Protein AF-A0A662E622-F1 (afdb_monomer)

Foldseek 3Di:
DVCVVVVHDDAAEDEPCVDLQNVLQVVLVVVLPDDYHYHYDPNDDPVNPCDLVNVDDPCVLVVVLVVQLVVALEDEDQQAALRQAVVNPSRHPVVQVVSQVVQCVPVVPSRYHYDHPHNVPALLRVLVVCVVVPNDLVSVLSHAQDSDSPDRQALQALRSLSNLLSQLSVVHDDDHPDNNCPHPSNVVVLVVLVVCVVVVPCRNPHPVSSVSSQSSCVSVVNPDSD

pLDDT: mean 91.04, std 8.26, range [53.69, 98.62]

Radius of gyration: 18.14 Å; Cα contacts (8 Å, |Δi|>4): 300; chains: 1; bounding box: 45×39×46 Å

Secondary structure (DSSP, 8-state):
-HHHHTT----EEEEE---TTHHHHHHHHHHTTS-EEEEE---S-GGG---SSS---TTHHHHHHHHHHTT-SEEE--PBTTT-STTSGGGSHHHHHHHHHHHHHHHTTS--EEE-TBTT--HHHHHHHHHHTT--HHHHTT------SS-S--SSSHHHHHHHHHHHHTT-----SS-GGGSHHHHHHHHHHHHHHHHT--SSS-HHHHHHHHHHHHHTT--S--

Solvent-accessible surface area (backbone atoms only — not comparable to full-atom values): 12873 Å² total; per-residue (Å²): 104,73,52,50,73,75,70,46,90,76,83,48,71,44,71,45,37,59,51,78,45,45,69,58,49,51,54,25,49,70,72,64,81,56,85,61,50,79,42,85,40,92,70,48,55,90,85,68,66,77,38,84,83,55,75,70,67,84,62,46,55,53,55,51,44,58,59,39,37,76,76,34,55,59,25,81,46,88,45,32,37,60,56,59,27,80,95,46,50,72,53,15,69,67,42,41,53,53,48,30,55,50,30,34,67,74,45,52,92,58,45,22,38,64,42,49,90,31,49,89,30,40,67,41,52,51,50,46,54,39,46,79,69,73,44,50,70,70,61,60,68,49,61,73,68,38,71,47,58,80,47,69,46,52,11,50,42,55,49,29,25,56,48,48,28,21,30,48,66,64,74,42,86,79,89,49,89,34,61,24,84,77,17,72,37,32,50,55,50,48,52,52,48,46,49,27,62,77,70,71,46,47,76,71,60,30,67,70,61,53,50,46,45,44,50,26,37,46,76,77,69,53,71,85,81,110

Structure (mmCIF, N/CA/C/O backbone):
data_AF-A0A662E622-F1
#
_entry.id   AF-A0A662E622-F1
#
loop_
_atom_site.group_PDB
_atom_site.id
_atom_site.type_symbol
_atom_site.label_atom_id
_atom_site.label_alt_id
_atom_site.label_comp_id
_atom_site.label_asym_id
_atom_site.label_entity_id
_atom_site.label_seq_id
_atom_site.pdbx_PDB_ins_code
_atom_site.Cartn_x
_atom_site.Cartn_y
_atom_site.Cartn_z
_atom_site.occupancy
_atom_site.B_iso_or_equiv
_atom_site.auth_seq_id
_atom_site.auth_comp_id
_atom_site.auth_asym_id
_atom_site.auth_atom_id
_atom_site.pdbx_PDB_model_num
ATOM 1 N N . HIS A 1 1 ? -2.025 -8.081 -11.494 1.00 91.94 1 HIS A N 1
ATOM 2 C CA . HIS A 1 1 ? -3.497 -7.988 -11.388 1.00 91.94 1 HIS A CA 1
ATOM 3 C C . HIS A 1 1 ? -4.022 -6.640 -11.853 1.00 91.94 1 HIS A C 1
ATOM 5 O O . HIS A 1 1 ? -4.463 -6.605 -12.985 1.00 91.94 1 HIS A O 1
ATOM 11 N N . TYR A 1 2 ? -3.916 -5.542 -11.089 1.00 95.00 2 TYR A N 1
ATOM 12 C CA . TYR A 1 2 ? -4.450 -4.228 -11.520 1.00 95.00 2 TYR A CA 1
ATOM 13 C C . TYR A 1 2 ? -3.901 -3.742 -12.868 1.00 95.00 2 TYR A C 1
ATOM 15 O O . TYR A 1 2 ? -4.673 -3.467 -13.774 1.00 95.00 2 TYR A O 1
ATOM 23 N N . ALA A 1 3 ? -2.577 -3.750 -13.043 1.00 93.94 3 ALA A N 1
ATOM 24 C CA . ALA A 1 3 ? -1.947 -3.418 -14.324 1.00 93.94 3 ALA A CA 1
ATOM 25 C C . ALA A 1 3 ? -2.446 -4.308 -15.483 1.00 93.94 3 ALA A C 1
ATOM 27 O O . ALA A 1 3 ? -2.901 -3.800 -16.498 1.00 93.94 3 ALA A O 1
ATOM 28 N N . VAL A 1 4 ? -2.475 -5.632 -15.286 1.00 95.00 4 VAL A N 1
ATOM 29 C CA . VAL A 1 4 ? -2.993 -6.590 -16.286 1.00 95.00 4 VAL A CA 1
ATOM 30 C C . VAL A 1 4 ? -4.459 -6.314 -16.643 1.00 95.00 4 VAL A C 1
ATOM 32 O O . VAL A 1 4 ? -4.834 -6.403 -17.806 1.00 95.00 4 VAL A O 1
ATOM 35 N N . HIS A 1 5 ? -5.295 -5.953 -15.663 1.00 95.31 5 HIS A N 1
ATOM 36 C CA . HIS A 1 5 ? -6.693 -5.581 -15.900 1.00 95.31 5 HIS A CA 1
ATOM 37 C C . HIS A 1 5 ? -6.820 -4.324 -16.772 1.00 95.31 5 HIS A C 1
ATOM 39 O O . HIS A 1 5 ? -7.736 -4.234 -17.583 1.00 95.31 5 HIS A O 1
ATOM 45 N N . LEU A 1 6 ? -5.887 -3.379 -16.639 1.00 95.38 6 LEU A N 1
ATOM 46 C CA . LEU A 1 6 ? -5.811 -2.185 -17.483 1.00 95.38 6 LEU A CA 1
ATOM 47 C C . LEU A 1 6 ? -5.226 -2.463 -18.881 1.00 95.38 6 LEU A C 1
ATOM 49 O O . LEU A 1 6 ? -5.177 -1.555 -19.702 1.00 95.38 6 LEU A O 1
ATOM 53 N N . GLY A 1 7 ? -4.838 -3.708 -19.177 1.00 95.56 7 GLY A N 1
ATOM 54 C CA . GLY A 1 7 ? -4.239 -4.097 -20.455 1.00 95.56 7 GLY A CA 1
ATOM 55 C C . GLY A 1 7 ? -2.725 -3.887 -20.528 1.00 95.56 7 GLY A C 1
ATOM 56 O O . GLY A 1 7 ? -2.156 -4.012 -21.609 1.00 95.56 7 GLY A O 1
ATOM 57 N N . GLU A 1 8 ? -2.078 -3.595 -19.399 1.00 93.50 8 GLU A N 1
ATOM 58 C CA . GLU A 1 8 ? -0.624 -3.450 -19.311 1.00 93.50 8 GLU A CA 1
ATOM 59 C C . GLU A 1 8 ? 0.082 -4.814 -19.229 1.00 93.50 8 GLU A C 1
ATOM 61 O O . GLU A 1 8 ? -0.493 -5.804 -18.763 1.00 93.50 8 GLU A O 1
ATOM 66 N N . ASP A 1 9 ? 1.369 -4.840 -19.589 1.00 92.50 9 ASP A N 1
ATOM 67 C CA . ASP A 1 9 ? 2.274 -5.987 -19.416 1.00 92.50 9 ASP A CA 1
ATOM 68 C C . ASP A 1 9 ? 3.303 -5.703 -18.298 1.00 92.50 9 ASP A C 1
ATOM 70 O O . ASP A 1 9 ? 4.429 -5.266 -18.559 1.00 92.50 9 ASP A O 1
ATOM 74 N N . PRO A 1 10 ? 2.912 -5.833 -17.014 1.00 93.31 10 PRO A N 1
ATOM 75 C CA . PRO A 1 10 ? 3.740 -5.388 -15.903 1.00 93.31 10 PRO A CA 1
ATOM 76 C C . PRO A 1 10 ? 4.875 -6.365 -15.592 1.00 93.31 10 PRO A C 1
ATOM 78 O O . PRO A 1 10 ? 4.663 -7.564 -15.413 1.00 93.31 10 PRO A O 1
ATOM 81 N N . THR A 1 11 ? 6.064 -5.822 -15.330 1.00 92.81 11 THR A N 1
ATOM 82 C CA . THR A 1 11 ? 7.130 -6.558 -14.638 1.00 92.81 11 THR A CA 1
ATOM 83 C C . THR A 1 11 ? 7.081 -6.252 -13.143 1.00 92.81 11 THR A C 1
ATOM 85 O O . THR A 1 11 ? 7.338 -5.126 -12.722 1.00 92.81 11 THR A O 1
ATOM 88 N N . ALA A 1 12 ? 6.768 -7.253 -12.316 1.00 94.44 12 ALA A N 1
ATOM 89 C CA . ALA A 1 12 ? 6.837 -7.111 -10.864 1.00 94.44 12 ALA A CA 1
ATOM 90 C C . ALA A 1 12 ? 8.277 -7.330 -10.376 1.00 94.44 12 ALA A C 1
ATOM 92 O O . ALA A 1 12 ? 8.885 -8.367 -10.652 1.00 94.44 12 ALA A O 1
ATOM 93 N N . ILE A 1 13 ? 8.816 -6.364 -9.630 1.00 94.44 13 ILE A N 1
ATOM 94 C CA . ILE A 1 13 ? 10.179 -6.411 -9.091 1.00 94.44 13 ILE A CA 1
ATOM 95 C C . ILE A 1 13 ? 10.126 -6.180 -7.584 1.00 94.44 13 ILE A C 1
ATOM 97 O O . ILE A 1 13 ? 9.527 -5.212 -7.118 1.00 94.44 13 ILE A O 1
ATOM 101 N N . TYR A 1 14 ? 10.780 -7.057 -6.829 1.00 95.19 14 TYR A N 1
ATOM 102 C CA . TYR A 1 14 ? 11.066 -6.856 -5.416 1.00 95.19 14 TYR A CA 1
ATOM 103 C C . TYR A 1 14 ? 12.542 -6.501 -5.256 1.00 95.19 14 TYR A C 1
ATOM 105 O O . TYR A 1 14 ? 13.422 -7.303 -5.579 1.00 95.19 14 TYR A O 1
ATOM 113 N N . PHE A 1 15 ? 12.811 -5.292 -4.772 1.00 94.81 15 PHE A N 1
ATOM 114 C CA . PHE A 1 15 ? 14.156 -4.872 -4.402 1.00 94.81 15 PHE A CA 1
ATOM 115 C C . PHE A 1 15 ? 14.411 -5.263 -2.944 1.00 94.81 15 PHE A C 1
ATOM 117 O O . PHE A 1 15 ? 13.891 -4.627 -2.028 1.00 94.81 15 PHE A O 1
ATOM 124 N N . ASP A 1 16 ? 15.207 -6.310 -2.738 1.00 93.94 16 ASP A N 1
ATOM 125 C CA . ASP A 1 16 ? 15.699 -6.701 -1.420 1.00 93.94 16 ASP A CA 1
ATOM 126 C C . ASP A 1 16 ? 16.732 -5.669 -0.969 1.00 93.94 16 ASP A C 1
ATOM 128 O O . ASP A 1 16 ? 17.900 -5.733 -1.353 1.00 93.94 16 ASP A O 1
ATOM 132 N N . ILE A 1 17 ? 16.256 -4.688 -0.200 1.00 91.69 17 ILE A N 1
ATOM 133 C CA . ILE A 1 17 ? 17.059 -3.582 0.330 1.00 91.69 17 ILE A CA 1
ATOM 134 C C . ILE A 1 17 ? 17.777 -3.922 1.642 1.00 91.69 17 ILE A C 1
ATOM 136 O O . ILE A 1 17 ? 18.216 -3.013 2.345 1.00 91.69 17 ILE A O 1
ATOM 140 N N . ASN A 1 18 ? 17.831 -5.207 2.010 1.00 89.69 18 ASN A N 1
ATOM 141 C CA . ASN A 1 18 ? 18.276 -5.692 3.314 1.00 89.69 18 ASN A CA 1
ATOM 142 C C . ASN A 1 18 ? 17.423 -5.159 4.489 1.00 89.69 18 ASN A C 1
ATOM 144 O O . ASN A 1 18 ? 17.922 -4.857 5.574 1.00 89.69 18 ASN A O 1
ATOM 148 N N . SER A 1 19 ? 16.107 -5.034 4.278 1.00 87.19 19 SER A N 1
ATOM 149 C CA . SER A 1 19 ? 15.182 -4.593 5.329 1.00 87.19 19 SER A CA 1
ATOM 150 C C . SER A 1 19 ? 15.052 -5.647 6.445 1.00 87.19 19 SER A C 1
ATOM 152 O O . SER A 1 19 ? 15.196 -6.845 6.177 1.00 87.19 19 SER A O 1
ATOM 154 N N . PRO A 1 20 ? 14.684 -5.255 7.682 1.00 86.12 20 PRO A N 1
ATOM 155 C CA . PRO A 1 20 ? 14.388 -6.210 8.757 1.00 86.12 20 PRO A CA 1
ATOM 156 C C . PRO A 1 20 ? 13.233 -7.175 8.443 1.00 86.12 20 PRO A C 1
ATOM 158 O O . PRO A 1 20 ? 13.054 -8.167 9.140 1.00 86.12 20 PRO A O 1
ATOM 161 N N . TYR A 1 21 ? 12.434 -6.876 7.416 1.00 86.56 21 TYR A N 1
ATOM 162 C CA . TYR A 1 21 ? 11.228 -7.616 7.043 1.00 86.56 21 TYR A CA 1
ATOM 163 C C . TYR A 1 21 ? 11.444 -8.518 5.817 1.00 86.56 21 TYR A C 1
ATOM 165 O O . TYR A 1 21 ? 10.522 -9.233 5.423 1.00 86.56 21 TYR A O 1
ATOM 173 N N . ARG A 1 22 ? 12.642 -8.500 5.212 1.00 90.12 22 ARG A N 1
ATOM 174 C CA . ARG A 1 22 ? 12.911 -9.105 3.896 1.00 90.12 22 ARG A CA 1
ATOM 175 C C . ARG A 1 22 ? 12.541 -10.586 3.813 1.00 90.12 22 ARG A C 1
ATOM 177 O O . ARG A 1 22 ? 11.960 -11.020 2.829 1.00 90.12 22 ARG A O 1
ATOM 184 N N . GLU A 1 23 ? 12.838 -11.364 4.854 1.00 91.44 23 GLU A N 1
ATOM 185 C CA . GLU A 1 23 ? 12.698 -12.826 4.813 1.00 91.44 23 GLU A CA 1
ATOM 186 C C . GLU A 1 23 ? 11.230 -13.235 4.692 1.00 91.44 23 GLU A C 1
ATOM 188 O O . GLU A 1 23 ? 10.865 -14.035 3.832 1.00 91.44 23 GLU A O 1
ATOM 193 N N . LYS A 1 24 ? 10.358 -12.614 5.492 1.00 91.69 24 LYS A N 1
ATOM 194 C CA . LYS A 1 24 ? 8.917 -12.862 5.417 1.00 91.69 24 LYS A CA 1
ATOM 195 C C . LYS A 1 24 ? 8.262 -12.234 4.185 1.00 91.69 24 LYS A C 1
ATOM 197 O O . LYS A 1 24 ? 7.268 -12.768 3.704 1.00 91.69 24 LYS A O 1
ATOM 202 N N . GLU A 1 25 ? 8.789 -11.120 3.673 1.00 92.56 25 GLU A N 1
ATOM 203 C CA . GLU A 1 25 ? 8.309 -10.514 2.425 1.00 92.56 25 GLU A CA 1
ATOM 204 C C . GLU A 1 25 ? 8.608 -11.422 1.226 1.00 92.56 25 GLU A C 1
ATOM 206 O O . GLU A 1 25 ? 7.711 -11.673 0.422 1.00 92.56 25 GLU A O 1
ATOM 211 N N . ILE A 1 26 ? 9.819 -11.984 1.151 1.00 93.44 26 ILE A N 1
ATOM 212 C CA . ILE A 1 26 ? 10.209 -12.967 0.130 1.00 93.44 26 ILE A CA 1
ATOM 213 C C . ILE A 1 26 ? 9.340 -14.224 0.241 1.00 93.44 26 ILE A C 1
ATOM 215 O O . ILE A 1 26 ? 8.759 -14.643 -0.758 1.00 93.44 26 ILE A O 1
ATOM 219 N N . ALA A 1 27 ? 9.154 -14.768 1.448 1.00 92.62 27 ALA A N 1
ATOM 220 C CA . ALA A 1 27 ? 8.279 -15.925 1.653 1.00 92.62 27 ALA A CA 1
ATOM 221 C C . ALA A 1 27 ? 6.825 -15.647 1.217 1.00 92.62 27 ALA A C 1
ATOM 223 O O . ALA A 1 27 ? 6.173 -16.494 0.604 1.00 92.62 27 ALA A O 1
ATOM 224 N N . ALA A 1 28 ? 6.309 -14.441 1.488 1.00 92.69 28 ALA A N 1
ATOM 225 C CA . ALA A 1 28 ? 4.989 -14.035 1.015 1.00 92.69 28 ALA A CA 1
ATOM 226 C C . ALA A 1 28 ? 4.942 -13.971 -0.519 1.00 92.69 28 ALA A C 1
ATOM 228 O O . ALA A 1 28 ? 4.006 -14.502 -1.113 1.00 92.69 28 ALA A O 1
ATOM 229 N N . ILE A 1 29 ? 5.954 -13.387 -1.169 1.00 93.81 29 ILE A N 1
ATOM 230 C CA . ILE A 1 29 ? 6.067 -13.322 -2.635 1.00 93.81 29 ILE A CA 1
ATOM 231 C C . ILE A 1 29 ? 6.036 -14.720 -3.260 1.00 93.81 29 ILE A C 1
ATOM 233 O O . ILE A 1 29 ? 5.251 -14.953 -4.179 1.00 93.81 29 ILE A O 1
ATOM 237 N N . GLU A 1 30 ? 6.825 -15.655 -2.733 1.00 92.31 30 GLU A N 1
ATOM 238 C CA . GLU A 1 30 ? 6.877 -17.042 -3.212 1.00 92.31 30 GLU A CA 1
ATOM 239 C C . GLU A 1 30 ? 5.505 -17.735 -3.121 1.00 92.31 30 GLU A C 1
ATOM 241 O O . GLU A 1 30 ? 5.145 -18.523 -3.994 1.00 92.31 30 GLU A O 1
ATOM 246 N N . SER A 1 31 ? 4.690 -17.382 -2.12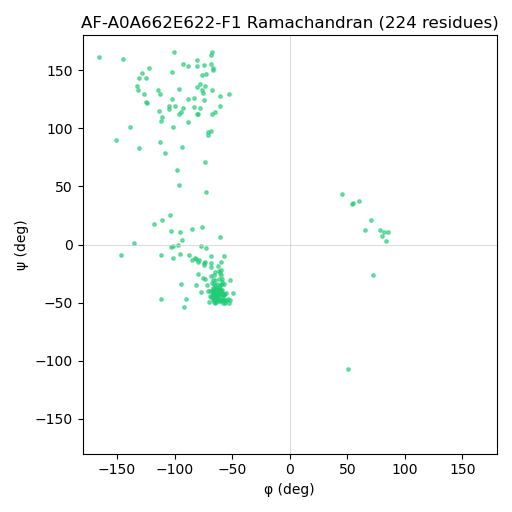1 1.00 91.38 31 SER A N 1
ATOM 247 C CA . SER A 1 31 ? 3.347 -17.949 -1.919 1.00 91.38 31 SER A CA 1
ATOM 248 C C . SER A 1 31 ? 2.238 -17.357 -2.809 1.00 91.38 31 SER A C 1
ATOM 250 O O . SER A 1 31 ? 1.137 -17.919 -2.886 1.00 91.38 31 SER A O 1
ATOM 252 N N . LEU A 1 32 ? 2.481 -16.206 -3.454 1.00 88.38 32 LEU A N 1
ATOM 253 C CA . LEU A 1 32 ? 1.460 -15.472 -4.218 1.00 88.38 32 LEU A CA 1
ATOM 254 C C . LEU A 1 32 ? 1.229 -16.026 -5.629 1.00 88.38 32 LEU A C 1
ATOM 256 O O . LEU A 1 32 ? 0.231 -15.654 -6.263 1.00 88.38 32 LEU A O 1
ATOM 260 N N . GLU A 1 33 ? 2.118 -16.909 -6.097 1.00 85.75 33 GLU A N 1
ATOM 261 C CA . GLU A 1 33 ? 2.074 -17.518 -7.435 1.00 85.75 33 GLU A CA 1
ATOM 262 C C . GLU A 1 33 ? 2.025 -16.443 -8.541 1.00 85.75 33 GLU A C 1
ATOM 264 O O . GLU A 1 33 ? 1.334 -16.571 -9.550 1.00 85.75 33 GLU A O 1
ATOM 269 N N . ILE A 1 34 ? 2.729 -15.328 -8.313 1.00 88.94 34 ILE A N 1
ATOM 270 C CA . ILE A 1 34 ? 2.919 -14.228 -9.264 1.00 88.94 34 ILE A CA 1
ATOM 271 C C . ILE A 1 34 ? 4.411 -14.195 -9.609 1.00 88.94 34 ILE A C 1
ATOM 273 O O . ILE A 1 34 ? 5.230 -14.245 -8.690 1.00 88.94 34 ILE A O 1
ATOM 277 N N . PRO A 1 35 ? 4.797 -14.096 -10.894 1.00 91.81 35 PRO A N 1
ATOM 278 C CA . PRO A 1 35 ? 6.198 -13.934 -11.253 1.00 91.81 35 PRO A CA 1
ATOM 279 C C . PRO A 1 35 ? 6.708 -12.589 -10.723 1.00 91.81 35 PRO A C 1
ATOM 281 O O . PRO A 1 35 ? 6.263 -11.531 -11.166 1.00 91.81 35 PRO A O 1
ATOM 284 N N . VAL A 1 36 ? 7.635 -12.634 -9.766 1.00 95.31 36 VAL A N 1
ATOM 285 C CA . VAL A 1 36 ? 8.295 -11.453 -9.197 1.00 95.31 36 VAL A CA 1
ATOM 286 C C . VAL A 1 36 ? 9.801 -11.628 -9.327 1.00 95.31 36 VAL A C 1
ATOM 288 O O . VAL A 1 36 ? 10.374 -12.598 -8.832 1.00 95.31 36 VAL A O 1
ATOM 291 N N . ALA A 1 37 ? 10.462 -10.682 -9.988 1.00 94.50 37 ALA A N 1
ATOM 292 C CA . ALA A 1 37 ? 11.913 -10.656 -10.058 1.00 94.50 37 ALA A CA 1
ATOM 293 C C . ALA A 1 37 ? 12.484 -10.106 -8.745 1.00 94.50 37 ALA A C 1
ATOM 295 O O . ALA A 1 37 ? 12.256 -8.947 -8.403 1.00 94.50 37 ALA A O 1
ATOM 296 N N . ILE A 1 38 ? 13.261 -10.914 -8.027 1.00 94.94 38 ILE A N 1
ATOM 297 C CA . ILE A 1 38 ? 13.966 -10.472 -6.818 1.00 94.94 38 ILE A CA 1
ATOM 298 C C . ILE A 1 38 ? 15.328 -9.894 -7.220 1.00 94.94 38 ILE A C 1
ATOM 300 O O . ILE A 1 38 ? 16.120 -10.548 -7.905 1.00 94.94 38 ILE A O 1
ATOM 304 N N . LYS A 1 39 ? 15.607 -8.655 -6.809 1.00 94.69 39 LYS A N 1
ATOM 305 C CA . LYS A 1 39 ? 16.866 -7.942 -7.060 1.00 94.69 39 LYS A CA 1
ATOM 306 C C . LYS A 1 39 ? 17.468 -7.497 -5.735 1.00 94.69 39 LYS A C 1
ATOM 308 O O . LYS A 1 39 ? 16.833 -6.753 -4.999 1.00 94.69 39 LYS A O 1
ATOM 313 N N . LYS A 1 40 ? 18.693 -7.933 -5.445 1.00 93.44 40 LYS A N 1
ATOM 314 C CA . LYS A 1 40 ? 19.421 -7.493 -4.250 1.00 93.44 40 LYS A CA 1
ATOM 315 C C . LYS A 1 40 ? 19.972 -6.087 -4.444 1.00 93.44 40 LYS A C 1
ATOM 317 O O . LYS A 1 40 ? 20.565 -5.799 -5.483 1.00 93.44 40 LYS A O 1
ATOM 322 N N . VAL A 1 41 ? 19.770 -5.243 -3.443 1.00 90.38 41 VAL A N 1
ATOM 323 C CA . VAL A 1 41 ? 20.276 -3.876 -3.361 1.00 90.38 41 VAL A CA 1
ATOM 324 C C . VAL A 1 41 ? 20.744 -3.683 -1.925 1.00 90.38 41 VAL A C 1
ATOM 326 O O . VAL A 1 41 ? 19.924 -3.466 -1.047 1.00 90.38 41 VAL A O 1
ATOM 329 N N . ASP A 1 42 ? 22.043 -3.764 -1.653 1.00 82.56 42 ASP A N 1
ATOM 330 C CA . ASP A 1 42 ? 22.570 -3.630 -0.285 1.00 82.56 42 ASP A CA 1
ATOM 331 C C . ASP A 1 42 ? 22.505 -2.160 0.182 1.00 82.56 42 ASP A C 1
ATOM 333 O O . ASP A 1 42 ? 23.509 -1.453 0.225 1.00 82.56 42 ASP A O 1
ATOM 337 N N . LEU A 1 43 ? 21.289 -1.668 0.440 1.00 85.31 43 LEU A N 1
ATOM 338 C CA . LEU A 1 43 ? 21.002 -0.282 0.805 1.00 85.31 43 LEU A CA 1
ATOM 339 C C . LEU A 1 43 ? 21.042 -0.079 2.317 1.00 85.31 43 LEU A C 1
ATOM 341 O O . LEU A 1 43 ? 21.611 0.905 2.772 1.00 85.31 43 LEU A O 1
ATOM 345 N N . ILE A 1 44 ? 20.396 -0.971 3.072 1.00 84.88 44 ILE A N 1
ATOM 346 C CA . ILE A 1 44 ? 20.369 -0.918 4.533 1.00 84.88 44 ILE A CA 1
ATOM 347 C C . ILE A 1 44 ? 21.518 -1.773 5.045 1.00 84.88 44 ILE A C 1
ATOM 349 O O . ILE A 1 44 ? 21.540 -2.988 4.845 1.00 84.88 44 ILE A O 1
ATOM 353 N N . MET A 1 45 ? 22.460 -1.153 5.731 1.00 81.38 45 MET A N 1
ATOM 354 C CA . MET A 1 45 ? 23.564 -1.841 6.377 1.00 81.38 45 MET A CA 1
ATOM 355 C C . MET A 1 45 ? 23.217 -2.168 7.838 1.00 81.38 45 MET A C 1
ATOM 357 O O . MET A 1 45 ? 22.377 -1.494 8.445 1.00 81.38 45 MET A O 1
ATOM 361 N N . PRO A 1 46 ? 23.841 -3.195 8.447 1.00 74.62 46 PRO A N 1
ATOM 362 C CA . PRO A 1 46 ? 23.614 -3.535 9.856 1.00 74.62 46 PRO A CA 1
ATOM 363 C C . PRO A 1 46 ? 23.786 -2.350 10.825 1.00 74.62 46 PRO A C 1
ATOM 365 O O . PRO A 1 46 ? 23.116 -2.279 11.857 1.00 74.62 46 PRO A O 1
ATOM 368 N N . GLU A 1 47 ? 24.665 -1.405 10.496 1.00 78.62 47 GLU A N 1
ATOM 369 C CA . GLU A 1 47 ? 24.944 -0.191 11.261 1.00 78.62 47 GLU A CA 1
ATOM 370 C C . GLU A 1 47 ? 23.868 0.901 11.167 1.00 78.62 47 GLU A C 1
ATOM 372 O O . GLU A 1 47 ? 23.843 1.773 12.037 1.00 78.62 47 GLU A O 1
ATOM 377 N N . ASP A 1 48 ? 22.948 0.846 10.196 1.00 73.50 48 ASP A N 1
ATOM 378 C CA . ASP A 1 48 ? 21.933 1.891 9.970 1.00 73.50 48 ASP A CA 1
ATOM 379 C C . ASP A 1 48 ? 20.822 1.915 11.037 1.00 73.50 48 ASP A C 1
ATOM 381 O O . ASP A 1 48 ? 19.957 2.790 11.015 1.00 73.50 48 ASP A O 1
ATOM 385 N N . ARG A 1 49 ? 20.849 0.973 11.996 1.00 64.44 49 ARG A N 1
ATOM 386 C CA . ARG A 1 49 ? 19.961 0.892 13.175 1.00 64.44 49 ARG A CA 1
ATOM 387 C C . ARG A 1 49 ? 18.482 1.131 12.856 1.00 64.44 49 ARG A C 1
ATOM 389 O O . ARG A 1 49 ? 17.783 1.801 13.608 1.00 64.44 49 ARG A O 1
ATOM 396 N N . ILE A 1 50 ? 17.978 0.544 11.775 1.00 67.00 50 ILE A N 1
ATOM 397 C CA . ILE A 1 50 ? 16.556 0.649 11.441 1.00 67.00 50 ILE A CA 1
ATOM 398 C C . ILE A 1 50 ? 15.760 -0.184 12.438 1.00 67.00 50 ILE A C 1
ATOM 400 O O . ILE A 1 50 ? 15.653 -1.406 12.328 1.00 67.00 50 ILE A O 1
ATOM 404 N N . THR A 1 51 ? 15.236 0.488 13.456 1.00 60.41 51 THR A N 1
ATOM 405 C CA . THR A 1 51 ? 14.398 -0.143 14.467 1.00 60.41 51 THR A CA 1
ATOM 406 C C . THR A 1 51 ? 12.967 -0.297 13.943 1.00 60.41 51 THR A C 1
ATOM 408 O O . THR A 1 51 ? 12.507 0.521 13.141 1.00 60.41 51 THR A O 1
ATOM 411 N N . PRO A 1 52 ? 12.195 -1.279 14.444 1.00 53.69 52 PRO A N 1
ATOM 412 C CA . PRO A 1 52 ? 10.755 -1.341 14.202 1.00 53.69 52 PRO A CA 1
ATOM 413 C C . PRO A 1 52 ? 10.003 -0.085 14.663 1.00 53.69 52 PRO A C 1
ATOM 415 O O . PRO A 1 52 ? 8.827 0.043 14.359 1.00 53.69 52 PRO A O 1
ATOM 418 N N . THR A 1 53 ? 10.635 0.831 15.401 1.00 56.00 53 THR A N 1
ATOM 419 C CA . THR A 1 53 ? 10.089 2.139 15.795 1.00 56.00 53 THR A CA 1
ATOM 420 C C . THR A 1 53 ? 10.497 3.271 14.845 1.00 56.00 53 THR A C 1
ATOM 422 O O . THR A 1 53 ? 9.686 4.148 14.562 1.00 56.00 53 THR A O 1
ATOM 425 N N . GLU A 1 54 ? 11.703 3.236 14.273 1.00 60.72 54 GLU A N 1
ATOM 426 C CA . GLU A 1 54 ? 12.224 4.215 13.302 1.00 60.72 54 GLU A CA 1
ATOM 427 C C . GLU A 1 54 ? 12.018 3.715 11.864 1.00 60.72 54 GLU A C 1
ATOM 429 O O . GLU A 1 54 ? 12.926 3.698 11.037 1.00 60.72 54 GLU A O 1
ATOM 434 N N . GLN A 1 55 ? 10.780 3.311 11.564 1.00 64.44 55 GLN A N 1
ATOM 435 C CA . GLN A 1 55 ? 10.324 2.634 10.335 1.00 64.44 55 GLN A CA 1
ATOM 436 C C . GLN A 1 55 ? 10.521 3.435 9.026 1.00 64.44 55 GLN A C 1
ATOM 438 O O . GLN A 1 55 ? 10.032 3.031 7.968 1.00 64.44 55 GLN A O 1
ATOM 443 N N . ILE A 1 56 ? 11.192 4.589 9.076 1.00 71.62 56 ILE A N 1
ATOM 444 C CA . ILE A 1 56 ? 11.400 5.500 7.952 1.00 71.62 56 ILE A CA 1
ATOM 445 C C . ILE A 1 56 ? 12.817 5.312 7.408 1.00 71.62 56 ILE A C 1
ATOM 447 O O . ILE A 1 56 ? 13.785 5.868 7.923 1.00 71.62 56 ILE A O 1
ATOM 451 N N . ILE A 1 57 ? 12.921 4.585 6.296 1.00 77.00 57 ILE A N 1
ATOM 452 C CA . ILE A 1 57 ? 14.140 4.538 5.483 1.00 77.00 57 ILE A CA 1
ATOM 453 C C . ILE A 1 57 ? 14.166 5.804 4.617 1.00 77.00 57 ILE A C 1
ATOM 455 O O . ILE A 1 57 ? 13.322 5.985 3.734 1.00 77.00 57 ILE A O 1
ATOM 459 N N . ARG A 1 58 ? 15.110 6.710 4.886 1.00 77.00 58 ARG A N 1
ATOM 460 C CA . ARG A 1 58 ? 15.179 8.026 4.229 1.00 77.00 58 ARG A CA 1
ATOM 461 C C . ARG A 1 58 ? 15.349 7.884 2.717 1.00 77.00 58 ARG A C 1
ATOM 463 O O . ARG A 1 58 ? 16.257 7.204 2.256 1.00 77.00 58 ARG A O 1
ATOM 470 N N . GLY A 1 59 ? 14.487 8.550 1.946 1.00 82.69 59 GLY A N 1
ATOM 471 C CA . GLY A 1 59 ? 14.579 8.576 0.482 1.00 82.69 59 GLY A CA 1
ATOM 472 C C . GLY A 1 59 ? 14.358 7.220 -0.196 1.00 82.69 59 GLY A C 1
ATOM 473 O O . GLY A 1 59 ? 14.627 7.094 -1.389 1.00 82.69 59 GLY A O 1
ATOM 474 N N . ARG A 1 60 ? 13.854 6.207 0.526 1.00 87.88 60 ARG A N 1
ATOM 475 C CA . ARG A 1 60 ? 13.682 4.851 -0.008 1.00 87.88 60 ARG A CA 1
ATOM 476 C C . ARG A 1 60 ? 12.850 4.845 -1.282 1.00 87.88 60 ARG A C 1
ATOM 478 O O . ARG A 1 60 ? 13.262 4.233 -2.258 1.00 87.88 60 ARG A O 1
ATOM 485 N N . ASN A 1 61 ? 11.707 5.531 -1.305 1.00 91.50 61 ASN A N 1
ATOM 486 C CA . ASN A 1 61 ? 10.854 5.523 -2.493 1.00 91.50 61 ASN A CA 1
ATOM 487 C C . ASN A 1 61 ? 11.515 6.212 -3.693 1.00 91.50 61 ASN A C 1
ATOM 489 O O . ASN A 1 61 ? 11.282 5.781 -4.814 1.00 91.50 61 ASN A O 1
ATOM 493 N N . PHE A 1 62 ? 12.371 7.219 -3.479 1.00 92.25 62 PHE A N 1
ATOM 494 C CA . PHE A 1 62 ? 13.164 7.821 -4.556 1.00 92.25 62 PHE A CA 1
ATOM 495 C C . PHE A 1 62 ? 14.147 6.809 -5.152 1.00 92.25 62 PHE A C 1
ATOM 497 O O . PHE A 1 62 ? 14.173 6.623 -6.365 1.00 92.25 62 PHE A O 1
ATOM 504 N N . ILE A 1 63 ? 14.908 6.116 -4.299 1.00 92.31 63 ILE A N 1
ATOM 505 C CA . ILE A 1 63 ? 15.884 5.103 -4.728 1.00 92.31 63 ILE A CA 1
ATOM 506 C C . ILE A 1 63 ? 15.177 3.966 -5.470 1.00 92.31 63 ILE A C 1
ATOM 508 O O . ILE A 1 63 ? 15.580 3.602 -6.571 1.00 92.31 63 ILE A O 1
ATOM 512 N N . LEU A 1 64 ? 14.091 3.437 -4.901 1.00 93.31 64 LEU A N 1
ATOM 513 C CA . LEU A 1 64 ? 13.309 2.367 -5.520 1.00 93.31 64 LEU A CA 1
ATOM 514 C C . LEU A 1 64 ? 12.668 2.811 -6.838 1.00 93.31 64 LEU A C 1
ATOM 516 O O . LEU A 1 64 ? 12.654 2.033 -7.788 1.00 93.31 64 LEU A O 1
ATOM 520 N N . ALA A 1 65 ? 12.175 4.051 -6.924 1.00 93.38 65 ALA A N 1
ATOM 521 C CA . ALA A 1 65 ? 11.612 4.578 -8.160 1.00 93.38 65 ALA A CA 1
ATOM 522 C C . ALA A 1 65 ? 12.684 4.738 -9.248 1.00 93.38 65 ALA A C 1
ATOM 524 O O . ALA A 1 65 ? 12.458 4.338 -10.386 1.00 93.38 65 ALA A O 1
ATOM 525 N N . ALA A 1 66 ? 13.869 5.245 -8.896 1.00 92.25 66 ALA A N 1
ATOM 526 C CA . ALA A 1 66 ? 14.999 5.369 -9.817 1.00 92.25 66 ALA A CA 1
ATOM 527 C C . ALA A 1 66 ? 15.503 3.999 -10.306 1.00 92.25 66 ALA A C 1
ATOM 529 O O . ALA A 1 66 ? 15.801 3.831 -11.486 1.00 92.25 66 ALA A O 1
ATOM 530 N N . LEU A 1 67 ? 15.551 2.996 -9.424 1.00 92.69 67 LEU A N 1
ATOM 531 C CA . LEU A 1 67 ? 15.862 1.620 -9.813 1.00 92.69 67 LEU A CA 1
ATOM 532 C C . LEU A 1 67 ? 14.778 1.033 -10.720 1.00 92.69 67 LEU A C 1
ATOM 534 O O . LEU A 1 67 ? 15.105 0.395 -11.713 1.00 92.69 67 LEU A O 1
ATOM 538 N N . GLY A 1 68 ? 13.499 1.259 -10.413 1.00 92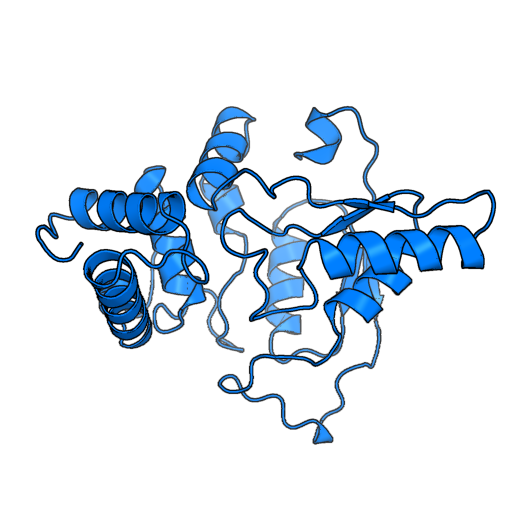.56 68 GLY A N 1
ATOM 539 C CA . GLY A 1 68 ? 12.378 0.827 -11.249 1.00 92.56 68 GLY A CA 1
ATOM 540 C C . GLY A 1 68 ? 12.416 1.443 -12.650 1.00 92.56 68 GLY A C 1
ATOM 541 O O . GLY A 1 68 ? 12.191 0.736 -13.628 1.00 92.56 68 GLY A O 1
ATOM 542 N N . ALA A 1 69 ? 12.786 2.722 -12.751 1.00 92.06 69 ALA A N 1
ATOM 543 C CA . ALA A 1 69 ? 12.898 3.464 -14.008 1.00 92.06 69 ALA A CA 1
ATOM 544 C C . ALA A 1 69 ? 13.934 2.868 -14.973 1.00 92.06 69 ALA A C 1
ATOM 546 O O . ALA A 1 69 ? 13.832 3.049 -16.181 1.00 92.06 69 ALA A O 1
ATOM 547 N N . TYR A 1 70 ? 14.911 2.113 -14.463 1.00 89.75 70 TYR A N 1
ATOM 548 C CA . TYR A 1 70 ? 15.843 1.360 -15.302 1.00 89.75 70 TYR A CA 1
ATOM 549 C C . TYR A 1 70 ? 15.169 0.198 -16.057 1.00 89.75 70 TYR A C 1
ATOM 551 O O . TYR A 1 70 ? 15.648 -0.203 -17.116 1.00 89.75 70 TYR A O 1
ATOM 559 N N . PHE A 1 71 ? 14.076 -0.360 -15.525 1.00 90.12 71 PHE A N 1
ATOM 560 C CA . PHE A 1 71 ? 13.426 -1.564 -16.055 1.00 90.12 71 PHE A CA 1
ATOM 561 C C . PHE A 1 71 ? 12.172 -1.291 -16.892 1.00 90.12 71 PHE A C 1
ATOM 563 O O . PHE A 1 71 ? 11.684 -2.213 -17.543 1.00 90.12 71 PHE A O 1
ATOM 570 N N . GLY A 1 72 ? 11.631 -0.072 -16.884 1.00 88.69 72 GLY A N 1
ATOM 571 C CA . GLY A 1 72 ? 10.391 0.224 -17.592 1.00 88.69 72 GLY A CA 1
ATOM 572 C C . GLY A 1 72 ? 10.108 1.712 -17.758 1.00 88.69 72 GLY A C 1
ATOM 573 O O . GLY A 1 72 ? 10.645 2.555 -17.044 1.00 88.69 72 GLY A O 1
ATOM 574 N N . ASN A 1 73 ? 9.216 2.012 -18.703 1.00 88.94 73 ASN A N 1
ATOM 575 C CA . ASN A 1 73 ? 8.782 3.377 -19.016 1.00 88.94 73 ASN A CA 1
ATOM 576 C C . ASN A 1 73 ? 7.749 3.915 -18.014 1.00 88.94 73 ASN A C 1
ATOM 578 O O . ASN A 1 73 ? 7.473 5.108 -17.982 1.00 88.94 73 ASN A O 1
ATOM 582 N N . GLU A 1 74 ? 7.179 3.054 -17.177 1.00 92.19 74 GLU A N 1
ATOM 583 C CA . GLU A 1 74 ? 6.352 3.473 -16.056 1.00 92.19 74 GLU A CA 1
ATOM 584 C C . GLU A 1 74 ? 6.768 2.738 -14.793 1.00 92.19 74 GLU A C 1
ATOM 586 O O . GLU A 1 74 ? 6.983 1.525 -14.785 1.00 92.19 74 GLU A O 1
ATOM 591 N N . VAL A 1 75 ? 6.854 3.490 -13.705 1.00 94.31 75 VAL A N 1
ATOM 592 C CA . VAL A 1 75 ? 7.157 2.981 -12.378 1.00 94.31 75 VAL A CA 1
ATOM 593 C C . VAL A 1 75 ? 5.927 3.170 -11.519 1.00 94.31 75 VAL A C 1
ATOM 595 O O . VAL A 1 75 ? 5.502 4.289 -11.241 1.00 94.31 75 VAL A O 1
ATOM 598 N N . TRP A 1 76 ? 5.342 2.058 -11.097 1.00 95.00 76 TRP A N 1
ATOM 599 C CA . TRP A 1 76 ? 4.113 2.066 -10.321 1.00 95.00 76 TRP A CA 1
ATOM 600 C C . TRP A 1 76 ? 4.437 1.978 -8.836 1.00 95.00 76 TRP A C 1
ATOM 602 O O . TRP A 1 76 ? 4.888 0.943 -8.344 1.00 95.00 76 TRP A O 1
ATOM 612 N N . LEU A 1 77 ? 4.171 3.056 -8.104 1.00 92.69 77 LEU A N 1
ATOM 613 C CA . LEU A 1 77 ? 4.272 3.075 -6.649 1.00 92.69 77 LEU A CA 1
ATOM 614 C C . LEU A 1 77 ? 2.862 3.037 -6.063 1.00 92.69 77 LEU A C 1
ATOM 616 O O . LEU A 1 77 ? 2.053 3.927 -6.304 1.00 92.69 77 LEU A O 1
ATOM 620 N N . GLY A 1 78 ? 2.559 1.998 -5.283 1.00 92.31 78 GLY A N 1
ATOM 621 C CA . GLY A 1 78 ? 1.222 1.730 -4.736 1.00 92.31 78 GLY A CA 1
ATOM 622 C C . GLY A 1 78 ? 0.774 2.665 -3.605 1.00 92.31 78 GLY A C 1
ATOM 623 O O . GLY A 1 78 ? 0.277 2.179 -2.593 1.00 92.31 78 GLY A O 1
ATOM 624 N N . ALA A 1 79 ? 0.976 3.978 -3.738 1.00 91.81 79 ALA A N 1
ATOM 625 C CA . ALA A 1 79 ? 0.477 4.970 -2.794 1.00 91.81 79 ALA A CA 1
ATOM 626 C C . ALA A 1 79 ? -1.055 5.027 -2.852 1.00 91.81 79 ALA A C 1
ATOM 628 O O . ALA A 1 79 ? -1.644 5.073 -3.933 1.00 91.81 79 ALA A O 1
ATOM 629 N N . LEU A 1 80 ? -1.681 5.018 -1.676 1.00 93.38 80 LEU A N 1
ATOM 630 C CA . LEU A 1 80 ? -3.134 5.011 -1.521 1.00 93.38 80 LEU A CA 1
ATOM 631 C C . LEU A 1 80 ? -3.679 6.406 -1.197 1.00 93.38 80 LEU A C 1
ATOM 633 O O . LEU A 1 80 ? -2.952 7.300 -0.742 1.00 93.38 80 LEU A O 1
ATOM 637 N N . TYR A 1 81 ? -4.996 6.567 -1.334 1.00 90.19 81 TYR A N 1
ATOM 638 C CA . TYR A 1 81 ? -5.704 7.730 -0.810 1.00 90.19 81 TYR A CA 1
ATOM 639 C C . TYR A 1 81 ? -5.386 7.935 0.680 1.00 90.19 81 TYR A C 1
ATOM 641 O O . TYR A 1 81 ? -5.511 7.026 1.503 1.00 90.19 81 TYR A O 1
ATOM 649 N N . GLY A 1 82 ? -5.000 9.159 1.045 1.00 84.06 82 GLY A N 1
ATOM 650 C CA . GLY A 1 82 ? -4.634 9.503 2.422 1.00 84.06 82 GLY A CA 1
ATOM 651 C C . GLY A 1 82 ? -3.231 9.052 2.846 1.00 84.06 82 GLY A C 1
ATOM 652 O O . GLY A 1 82 ? -2.932 9.083 4.040 1.00 84.06 82 GLY A O 1
ATOM 653 N N . GLU A 1 83 ? -2.378 8.629 1.906 1.00 86.50 83 GLU A N 1
ATOM 654 C CA . GLU A 1 83 ? -0.929 8.448 2.110 1.00 86.50 83 GLU A CA 1
ATOM 655 C C . GLU A 1 83 ? -0.074 9.460 1.327 1.00 86.50 83 GLU A C 1
ATOM 657 O O . GLU A 1 83 ? 1.137 9.541 1.534 1.00 86.50 83 GLU A O 1
ATOM 662 N N . ILE A 1 84 ? -0.704 10.237 0.441 1.00 85.12 84 ILE A N 1
ATOM 663 C CA . ILE A 1 84 ? -0.084 11.285 -0.377 1.00 85.12 84 ILE A CA 1
ATOM 664 C C . ILE A 1 84 ? -0.248 12.612 0.369 1.00 85.12 84 ILE A C 1
ATOM 666 O O . ILE A 1 84 ? -1.204 13.356 0.157 1.00 85.12 84 ILE A O 1
ATOM 670 N N . HIS A 1 85 ? 0.661 12.882 1.304 1.00 82.69 85 HIS A N 1
ATOM 671 C CA . HIS A 1 85 ? 0.638 14.084 2.141 1.00 82.69 85 HIS A CA 1
ATOM 672 C C . HIS A 1 85 ? 2.056 14.585 2.443 1.00 82.69 85 HIS A C 1
ATOM 674 O O . HIS A 1 85 ? 3.025 13.826 2.410 1.00 82.69 85 HIS A O 1
ATOM 680 N N . ASN A 1 86 ? 2.189 15.855 2.825 1.00 77.12 86 ASN A N 1
ATOM 681 C CA . ASN A 1 86 ? 3.501 16.491 3.008 1.00 77.12 86 ASN A CA 1
ATOM 682 C C . ASN A 1 86 ? 4.306 15.957 4.207 1.00 77.12 86 ASN A C 1
ATOM 684 O O . ASN A 1 86 ? 5.518 16.142 4.245 1.00 77.12 86 ASN A O 1
ATOM 688 N N . HIS A 1 87 ? 3.676 15.247 5.152 1.00 77.56 87 HIS A N 1
ATOM 689 C CA . HIS A 1 87 ? 4.393 14.612 6.269 1.00 77.56 87 HIS A CA 1
ATOM 690 C C . HIS A 1 87 ? 5.296 13.442 5.837 1.00 77.56 87 HIS A C 1
ATOM 692 O O . HIS A 1 87 ? 6.193 13.062 6.581 1.00 77.56 87 HIS A O 1
ATOM 698 N N . MET A 1 88 ? 5.067 12.872 4.647 1.00 79.25 88 MET A N 1
ATOM 699 C CA . MET A 1 88 ? 5.876 11.804 4.049 1.00 79.25 88 MET A CA 1
ATOM 700 C C . MET A 1 88 ? 6.188 12.223 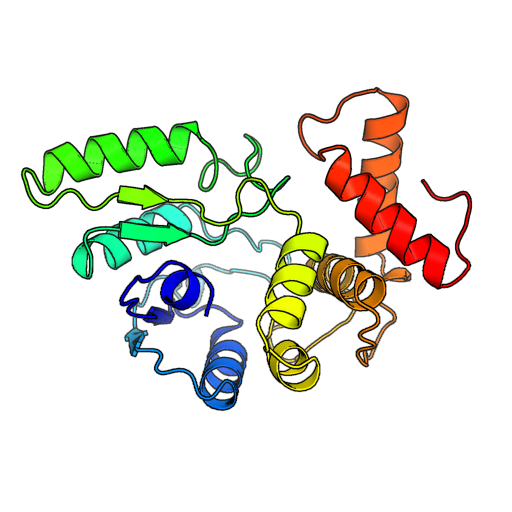2.608 1.00 79.25 88 MET A C 1
ATOM 702 O O . MET A 1 88 ? 5.448 11.882 1.681 1.00 79.25 88 MET A O 1
ATOM 706 N N . PRO A 1 89 ? 7.228 13.052 2.414 1.00 84.38 89 PRO A N 1
ATOM 707 C CA . PRO A 1 89 ? 7.408 13.793 1.171 1.00 84.38 89 PRO A CA 1
ATOM 708 C C . PRO A 1 89 ? 7.686 12.885 -0.029 1.00 84.38 89 PRO A C 1
ATOM 710 O O . PRO A 1 89 ? 7.299 13.238 -1.139 1.00 84.38 89 PRO A O 1
ATOM 713 N N . ASP A 1 90 ? 8.258 11.697 0.191 1.00 86.12 90 ASP A N 1
ATOM 714 C CA . ASP A 1 90 ? 8.639 10.707 -0.829 1.00 86.12 90 ASP A CA 1
ATOM 715 C C . ASP A 1 90 ? 7.457 9.907 -1.421 1.00 86.12 90 ASP A C 1
ATOM 717 O O . ASP A 1 90 ? 7.647 8.864 -2.049 1.00 86.12 90 ASP A O 1
ATOM 721 N N . LYS A 1 91 ? 6.229 10.386 -1.191 1.00 89.06 91 LYS A N 1
ATOM 722 C CA . LYS A 1 91 ? 4.987 9.956 -1.854 1.00 89.06 91 LYS A CA 1
ATOM 723 C C . LYS A 1 91 ? 4.102 11.128 -2.278 1.00 89.06 91 LYS A C 1
ATOM 725 O O . LYS A 1 91 ? 3.012 10.913 -2.790 1.00 89.06 91 LYS A O 1
ATOM 730 N N . SER A 1 92 ? 4.530 12.368 -2.040 1.00 91.06 92 SER A N 1
ATOM 731 C CA . SER A 1 92 ? 3.733 13.560 -2.345 1.00 91.06 92 SER A CA 1
ATOM 732 C C . SER A 1 92 ? 3.569 13.778 -3.856 1.00 91.06 92 SER A C 1
ATOM 734 O O . SER A 1 92 ? 4.342 13.251 -4.661 1.00 91.06 92 SER A O 1
ATOM 736 N N . ASN A 1 93 ? 2.595 14.607 -4.245 1.00 91.38 93 ASN A N 1
ATOM 737 C CA . ASN A 1 93 ? 2.453 15.044 -5.640 1.00 91.38 93 ASN A CA 1
ATOM 738 C C . ASN A 1 93 ? 3.687 15.815 -6.113 1.00 91.38 93 ASN A C 1
ATOM 740 O O . ASN A 1 93 ? 4.196 15.533 -7.188 1.00 91.38 93 ASN A O 1
ATOM 744 N N . LYS A 1 94 ? 4.238 16.694 -5.264 1.00 93.06 94 LYS A N 1
ATOM 745 C CA . LYS A 1 94 ? 5.483 17.401 -5.577 1.00 93.06 94 LYS A CA 1
ATOM 746 C C . LYS A 1 94 ? 6.630 16.432 -5.872 1.00 93.06 94 LYS A C 1
ATOM 748 O O . LYS A 1 94 ? 7.358 16.6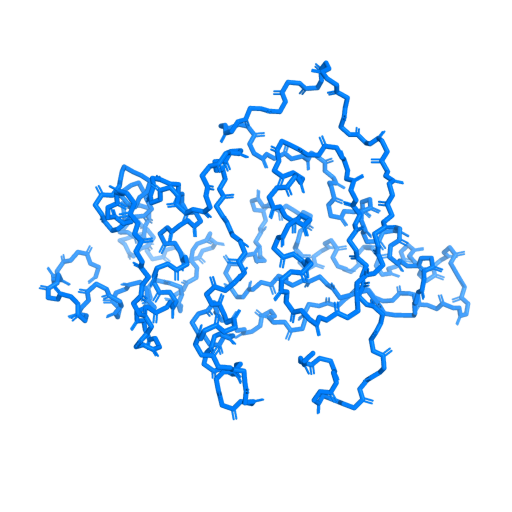34 -6.832 1.00 93.06 94 LYS A O 1
ATOM 753 N N . PHE A 1 95 ? 6.775 15.374 -5.076 1.00 93.50 95 PHE A N 1
ATOM 754 C CA . PHE A 1 95 ? 7.781 14.346 -5.335 1.00 93.50 95 PHE A CA 1
ATOM 755 C C . PHE A 1 95 ? 7.544 13.620 -6.664 1.00 93.50 95 PHE A C 1
ATOM 757 O O . PHE A 1 95 ? 8.499 13.423 -7.408 1.00 93.50 95 PHE A O 1
ATOM 764 N N . LYS A 1 96 ? 6.291 13.268 -6.987 1.00 93.88 96 LYS A N 1
ATOM 765 C CA . LYS A 1 96 ? 5.926 12.662 -8.278 1.00 93.88 96 LYS A CA 1
ATOM 766 C C . LYS A 1 96 ? 6.320 13.567 -9.451 1.00 93.88 96 LYS A C 1
ATOM 768 O O . LYS A 1 96 ? 6.957 13.099 -10.391 1.00 93.88 96 LYS A O 1
ATOM 773 N N . ASP A 1 97 ? 5.994 14.854 -9.365 1.00 93.69 97 ASP A N 1
ATOM 774 C CA . ASP A 1 97 ? 6.288 15.842 -10.407 1.00 93.69 97 ASP A CA 1
ATOM 775 C C . ASP A 1 97 ? 7.799 16.078 -10.558 1.00 93.69 97 ASP A C 1
ATOM 777 O O . ASP A 1 97 ? 8.326 16.012 -11.668 1.00 93.69 97 ASP A O 1
ATOM 781 N N . ASP A 1 98 ? 8.511 16.277 -9.443 1.00 94.62 98 ASP A N 1
ATOM 782 C CA . ASP A 1 98 ? 9.962 16.488 -9.434 1.00 94.62 98 ASP A CA 1
ATOM 783 C C . ASP A 1 98 ? 10.711 15.247 -9.955 1.00 94.62 98 ASP A C 1
ATOM 785 O O . ASP A 1 98 ? 11.651 15.372 -10.743 1.00 94.62 98 ASP A O 1
ATOM 789 N N . PHE A 1 99 ? 10.291 14.041 -9.551 1.00 94.06 99 PHE A N 1
ATOM 790 C CA . PHE A 1 99 ? 10.870 12.792 -10.046 1.00 94.06 99 PHE A CA 1
ATOM 791 C C . PHE A 1 99 ? 10.677 12.666 -11.556 1.00 94.06 99 PHE A C 1
ATOM 793 O O . PHE A 1 99 ? 11.638 12.386 -12.267 1.00 94.06 99 PHE A O 1
ATOM 800 N N . ASN A 1 100 ? 9.462 12.912 -12.052 1.00 93.31 100 ASN A N 1
ATOM 801 C CA . ASN A 1 100 ? 9.156 12.821 -13.477 1.00 93.31 100 ASN A CA 1
ATOM 802 C C . ASN A 1 100 ? 9.952 13.836 -14.304 1.00 93.31 100 ASN A C 1
ATOM 804 O O . ASN A 1 100 ? 10.448 13.480 -15.368 1.00 93.31 100 ASN A O 1
ATOM 808 N N . ALA A 1 101 ? 10.144 15.058 -13.799 1.00 92.62 101 ALA A N 1
ATOM 809 C CA . ALA A 1 101 ? 10.978 16.061 -14.458 1.00 92.62 101 ALA A CA 1
ATOM 810 C C . ALA A 1 101 ? 12.455 15.629 -14.540 1.00 92.62 101 ALA A C 1
ATOM 812 O O . ALA A 1 101 ? 13.100 15.793 -15.576 1.00 92.62 101 ALA A O 1
ATOM 813 N N . ILE A 1 102 ? 12.996 15.042 -13.466 1.00 92.06 102 ILE A N 1
ATOM 814 C CA . ILE A 1 102 ? 14.362 14.497 -13.464 1.00 92.06 102 ILE A CA 1
ATOM 815 C C . ILE A 1 102 ? 14.464 13.294 -14.406 1.00 92.06 102 ILE A C 1
ATOM 817 O O . ILE A 1 102 ? 15.431 13.195 -15.156 1.00 92.06 102 ILE A O 1
ATOM 821 N N . ALA A 1 103 ? 13.484 12.391 -14.387 1.00 90.19 103 ALA A N 1
ATOM 822 C CA . ALA A 1 103 ? 13.475 11.215 -15.245 1.00 90.19 103 ALA A CA 1
ATOM 823 C C . ALA A 1 103 ? 13.415 11.608 -16.730 1.00 90.19 103 ALA A C 1
ATOM 825 O O . ALA A 1 103 ? 14.199 11.099 -17.526 1.00 90.19 103 ALA A O 1
ATOM 826 N N . GLU A 1 104 ? 12.569 12.569 -17.098 1.00 87.62 104 GLU A N 1
ATOM 827 C CA . GLU A 1 104 ? 12.518 13.121 -18.455 1.00 87.62 104 GLU A CA 1
ATOM 828 C C . GLU A 1 104 ? 13.866 13.727 -18.875 1.00 87.62 104 GLU A C 1
ATOM 830 O O . GLU A 1 104 ? 14.345 13.485 -19.984 1.00 87.62 104 GLU A O 1
ATOM 835 N N . TYR A 1 105 ? 14.534 14.451 -17.972 1.00 89.81 105 TYR A N 1
ATOM 836 C CA . TYR A 1 105 ? 15.859 15.010 -18.237 1.00 89.81 105 TYR A CA 1
ATOM 837 C C . TYR A 1 105 ? 16.941 13.932 -18.423 1.00 89.81 105 TYR A C 1
ATOM 839 O O . TYR A 1 105 ? 17.730 14.010 -19.362 1.00 89.81 105 TYR A O 1
ATOM 847 N N . VAL A 1 106 ? 16.993 12.934 -17.534 1.00 88.56 106 VAL A N 1
ATOM 848 C CA . VAL A 1 106 ? 18.056 11.913 -17.499 1.00 88.56 106 VAL A CA 1
ATOM 849 C C . VAL A 1 106 ? 17.877 10.857 -18.589 1.00 88.56 106 VAL A C 1
ATOM 851 O O . VAL A 1 106 ? 18.857 10.438 -19.204 1.00 88.56 106 VAL A O 1
ATOM 854 N N . TYR A 1 107 ? 16.642 10.420 -18.834 1.00 81.56 107 TYR A N 1
ATOM 855 C CA . TYR A 1 107 ? 16.338 9.334 -19.770 1.00 81.56 107 TYR A CA 1
ATOM 856 C C . TYR A 1 107 ? 15.912 9.832 -21.161 1.00 81.56 107 TYR A C 1
ATOM 858 O O . TYR A 1 107 ? 15.690 9.024 -22.069 1.00 81.56 107 TYR A O 1
ATOM 866 N N . HIS A 1 108 ? 15.857 11.154 -21.365 1.00 75.94 108 HIS A N 1
ATOM 867 C CA . HIS A 1 108 ? 15.494 11.805 -22.623 1.00 75.94 108 HIS A CA 1
ATOM 868 C C . HIS A 1 108 ? 14.169 11.270 -23.208 1.00 75.94 108 HIS A C 1
ATOM 870 O O . HIS A 1 108 ? 13.094 11.579 -22.707 1.00 75.94 108 HIS A O 1
ATOM 876 N N . ALA A 1 109 ? 14.231 10.474 -24.284 1.00 62.22 109 ALA A N 1
ATOM 877 C CA . ALA A 1 109 ? 13.064 9.941 -24.994 1.00 62.22 109 ALA A CA 1
ATOM 878 C C . ALA A 1 109 ? 12.464 8.674 -24.351 1.00 62.22 109 ALA A C 1
ATOM 880 O O . ALA A 1 109 ? 11.365 8.266 -24.721 1.00 62.22 109 ALA A O 1
ATOM 881 N N . TYR A 1 110 ? 13.167 8.054 -23.399 1.00 62.59 110 TYR A N 1
ATOM 882 C CA . TYR A 1 110 ? 12.707 6.880 -22.655 1.00 62.59 110 TYR A CA 1
ATOM 883 C C . TYR A 1 110 ? 12.144 7.337 -21.309 1.00 62.59 110 TYR A C 1
ATOM 885 O O . TYR A 1 110 ? 12.725 7.093 -20.257 1.00 62.59 110 TYR A O 1
ATOM 893 N N . ALA A 1 111 ? 11.062 8.115 -21.346 1.00 62.66 111 ALA A N 1
ATOM 894 C CA . ALA A 1 111 ? 10.525 8.753 -20.152 1.00 62.66 111 ALA A CA 1
ATOM 895 C C . ALA A 1 111 ? 9.941 7.706 -19.195 1.00 62.66 111 ALA A C 1
ATOM 897 O O . ALA A 1 111 ? 8.796 7.293 -19.355 1.00 62.66 111 ALA A O 1
ATOM 898 N N . ALA A 1 112 ? 10.721 7.302 -18.192 1.00 81.50 112 ALA A N 1
ATOM 899 C CA . ALA A 1 112 ? 10.204 6.583 -17.042 1.00 81.50 112 ALA A CA 1
ATOM 900 C C . ALA A 1 112 ? 9.297 7.521 -16.231 1.00 81.50 112 ALA A C 1
ATOM 902 O O . ALA A 1 112 ? 9.771 8.501 -15.655 1.00 81.50 112 ALA A O 1
ATOM 903 N N . ARG A 1 113 ? 7.991 7.247 -16.191 1.00 91.62 113 ARG A N 1
ATOM 904 C CA . ARG A 1 113 ? 7.020 8.032 -15.417 1.00 91.62 113 ARG A CA 1
ATOM 905 C C . ARG A 1 113 ? 6.652 7.312 -14.131 1.00 91.62 113 ARG A C 1
ATOM 907 O O . ARG A 1 113 ? 6.183 6.180 -14.149 1.00 91.62 113 ARG A O 1
ATOM 914 N N . LEU A 1 114 ? 6.817 7.989 -13.006 1.00 94.56 114 LEU A N 1
ATOM 915 C CA . LEU A 1 114 ? 6.272 7.573 -11.727 1.00 94.56 114 LEU A CA 1
ATOM 916 C C . LEU A 1 114 ? 4.764 7.835 -11.701 1.00 94.56 114 LEU A C 1
ATOM 918 O O . LEU A 1 114 ? 4.312 8.972 -11.883 1.00 94.56 114 LEU A O 1
ATOM 922 N N . VAL A 1 115 ? 3.999 6.781 -11.430 1.00 95.00 115 VAL A N 1
ATOM 923 C CA . VAL A 1 115 ? 2.538 6.816 -11.336 1.00 95.00 115 VAL A CA 1
ATOM 924 C C . VAL A 1 115 ? 2.055 6.186 -10.032 1.00 95.00 115 VAL A C 1
ATOM 926 O O . VAL A 1 115 ? 2.660 5.252 -9.498 1.00 95.00 115 VAL A O 1
ATOM 929 N N . TYR A 1 116 ? 0.939 6.708 -9.521 1.00 95.56 116 TYR A N 1
ATOM 930 C CA . TYR A 1 116 ? 0.261 6.204 -8.328 1.00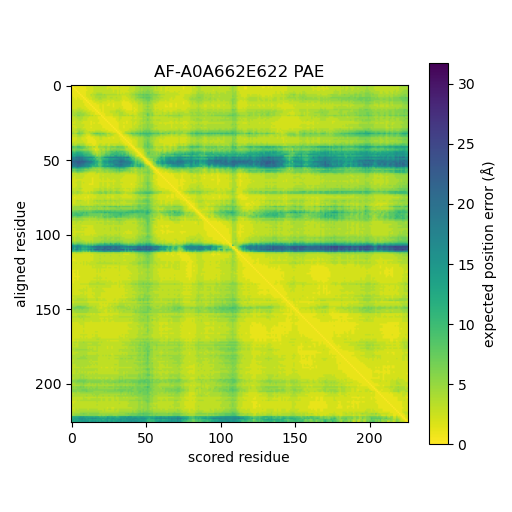 95.56 116 TYR A CA 1
ATOM 931 C C . TYR A 1 116 ? -1.093 5.618 -8.731 1.00 95.56 116 TYR A C 1
ATOM 933 O O . TYR A 1 116 ? -2.096 6.330 -8.708 1.00 95.56 116 TYR A O 1
ATOM 941 N N . PRO A 1 117 ? -1.158 4.326 -9.101 1.00 95.62 117 PRO A N 1
ATOM 942 C CA . PRO A 1 117 ? -2.373 3.734 -9.667 1.00 95.62 117 PRO A CA 1
ATOM 943 C C . PRO A 1 117 ? -3.574 3.761 -8.709 1.00 95.62 117 PRO A C 1
ATOM 945 O O . PRO A 1 117 ? -4.713 3.634 -9.145 1.00 95.62 117 PRO A O 1
ATOM 948 N N . PHE A 1 118 ? -3.326 3.935 -7.408 1.00 96.00 118 PHE A N 1
ATOM 949 C CA . PHE A 1 118 ? -4.331 3.880 -6.350 1.00 96.00 118 PHE A CA 1
ATOM 950 C C . PHE A 1 118 ? -4.482 5.201 -5.580 1.00 96.00 118 PHE A C 1
ATOM 952 O O . PHE A 1 118 ? -5.069 5.210 -4.500 1.00 96.00 118 PHE A O 1
ATOM 959 N N . GLU A 1 119 ? -4.006 6.336 -6.111 1.00 93.94 119 GLU A N 1
ATOM 960 C CA . GLU A 1 119 ? -4.026 7.622 -5.384 1.00 93.94 119 GLU A CA 1
ATOM 961 C C . GLU A 1 119 ? -5.431 8.106 -4.984 1.00 93.94 119 GLU A C 1
ATOM 963 O O . GLU A 1 119 ? -5.596 8.877 -4.035 1.00 93.94 119 GLU A O 1
ATOM 968 N N . HIS A 1 120 ? -6.462 7.616 -5.672 1.00 93.50 120 HIS A N 1
ATOM 969 C CA . HIS A 1 120 ? -7.866 7.930 -5.402 1.00 93.50 120 HIS A CA 1
ATOM 970 C C . HIS A 1 120 ? -8.615 6.836 -4.626 1.00 93.50 120 HIS A C 1
ATOM 972 O O . HIS A 1 120 ? -9.789 7.028 -4.293 1.00 93.50 120 HIS A O 1
ATOM 978 N N . MET A 1 121 ? -7.941 5.724 -4.314 1.00 95.94 121 MET A N 1
ATOM 979 C CA . MET A 1 121 ? -8.507 4.558 -3.640 1.00 95.94 121 MET A CA 1
ATOM 980 C C . MET A 1 121 ? -7.916 4.388 -2.238 1.00 95.94 121 MET A C 1
ATOM 982 O O . MET A 1 121 ? -6.704 4.383 -2.028 1.00 95.94 121 MET A O 1
ATOM 986 N N . THR A 1 122 ? -8.790 4.225 -1.259 1.00 96.25 122 THR A N 1
ATOM 987 C CA . THR A 1 122 ? -8.476 3.751 0.089 1.00 96.25 122 THR A CA 1
ATOM 988 C C . THR A 1 122 ? -8.034 2.291 0.058 1.00 96.25 122 THR A C 1
ATOM 990 O O . THR A 1 122 ? -8.252 1.569 -0.918 1.00 96.25 122 THR A O 1
ATOM 993 N N . LYS A 1 123 ? -7.445 1.811 1.158 1.00 96.19 123 LYS A N 1
ATOM 994 C CA . LYS A 1 123 ? -7.067 0.397 1.263 1.00 96.19 123 LYS A CA 1
ATOM 995 C C . LYS A 1 123 ? -8.296 -0.512 1.183 1.00 96.19 123 LYS A C 1
ATOM 997 O O . LYS A 1 123 ? -8.217 -1.562 0.552 1.00 96.19 123 LYS A O 1
ATOM 1002 N N . THR A 1 124 ? -9.420 -0.088 1.767 1.00 97.94 124 THR A N 1
ATOM 1003 C CA . THR A 1 124 ? -10.711 -0.778 1.637 1.00 97.94 124 THR A CA 1
ATOM 1004 C C . THR A 1 124 ? -11.153 -0.888 0.176 1.00 97.94 124 THR A C 1
ATOM 1006 O O . THR A 1 124 ? -11.493 -1.984 -0.262 1.00 97.94 124 THR A O 1
ATOM 1009 N N . GLU A 1 125 ? -11.098 0.211 -0.588 1.00 98.00 125 GLU A N 1
ATOM 1010 C CA . GLU A 1 125 ? -11.469 0.235 -2.014 1.00 98.00 125 GLU A CA 1
ATOM 1011 C C . GLU A 1 125 ? -10.529 -0.646 -2.863 1.00 98.00 125 GLU A C 1
ATOM 1013 O O . GLU A 1 125 ? -10.997 -1.346 -3.755 1.00 98.00 125 GLU A O 1
ATOM 1018 N N . VAL A 1 126 ? -9.219 -0.685 -2.574 1.00 97.81 126 VAL A N 1
ATOM 1019 C CA . VAL A 1 126 ? -8.272 -1.573 -3.285 1.00 97.81 126 VAL A CA 1
ATOM 1020 C C . VAL A 1 126 ? -8.560 -3.051 -3.016 1.00 97.81 126 VAL A C 1
ATOM 1022 O O . VAL A 1 126 ? -8.482 -3.868 -3.934 1.00 97.81 126 VAL A O 1
ATOM 1025 N N . VAL A 1 127 ? -8.906 -3.410 -1.776 1.00 98.25 127 VAL A N 1
ATOM 1026 C CA . VAL A 1 127 ? -9.307 -4.785 -1.434 1.00 98.25 127 VAL A CA 1
ATOM 1027 C C . VAL A 1 127 ? -10.630 -5.152 -2.118 1.00 98.25 127 VAL A C 1
ATOM 1029 O O . VAL A 1 127 ? -10.706 -6.231 -2.703 1.00 98.25 127 VAL A O 1
ATOM 1032 N N . SER A 1 128 ? -11.619 -4.248 -2.126 1.00 98.44 128 SER A N 1
ATOM 1033 C CA . SER A 1 128 ? -12.898 -4.438 -2.839 1.00 98.44 128 SER A CA 1
ATOM 1034 C C . SER A 1 128 ? -12.665 -4.680 -4.325 1.00 98.44 128 SER A C 1
ATOM 1036 O O . SER A 1 128 ? -13.102 -5.693 -4.867 1.00 98.44 128 SER A O 1
ATOM 1038 N N . TRP A 1 129 ? -11.867 -3.817 -4.963 1.00 98.44 129 TRP A N 1
ATOM 1039 C CA . TRP A 1 129 ? -11.510 -3.961 -6.371 1.00 98.44 129 TRP A CA 1
ATOM 1040 C C . TRP A 1 129 ? -10.847 -5.314 -6.653 1.00 98.44 129 TRP A C 1
ATOM 1042 O O . TRP A 1 129 ? -11.168 -5.961 -7.648 1.00 98.44 129 TRP A O 1
ATOM 1052 N N . ALA A 1 130 ? -9.940 -5.775 -5.785 1.00 97.81 130 ALA A N 1
ATOM 1053 C CA . ALA A 1 130 ? -9.266 -7.056 -5.975 1.00 97.81 130 ALA A CA 1
ATOM 1054 C C . ALA A 1 130 ? -10.257 -8.233 -5.945 1.00 97.81 130 ALA A C 1
ATOM 1056 O O . ALA A 1 130 ? -10.178 -9.110 -6.806 1.00 97.81 130 ALA A O 1
ATOM 1057 N N . LEU A 1 131 ? -11.202 -8.224 -5.001 1.00 98.38 131 LEU A N 1
ATOM 1058 C CA . LEU A 1 131 ? -12.256 -9.238 -4.889 1.00 98.38 131 LEU A CA 1
ATOM 1059 C C . LEU A 1 131 ? -13.180 -9.234 -6.111 1.00 98.38 131 LEU A C 1
ATOM 1061 O O . LEU A 1 131 ? -13.428 -10.284 -6.703 1.00 98.38 131 LEU A O 1
ATOM 1065 N N . GLU A 1 132 ? -13.631 -8.052 -6.530 1.00 98.19 132 GLU A N 1
ATOM 1066 C CA . GLU A 1 132 ? -14.474 -7.857 -7.718 1.00 98.19 132 GLU A CA 1
ATOM 1067 C C . GLU A 1 132 ? -13.792 -8.343 -9.007 1.00 98.19 132 GLU A C 1
ATOM 1069 O O . GLU A 1 132 ? -14.465 -8.750 -9.953 1.00 98.19 132 GLU A O 1
ATOM 1074 N N . ASN A 1 133 ? -12.456 -8.360 -9.029 1.00 97.31 133 ASN A N 1
ATOM 1075 C CA . ASN A 1 133 ? -11.637 -8.786 -10.164 1.00 97.31 133 ASN A CA 1
ATOM 1076 C C . ASN A 1 133 ? -11.022 -10.186 -9.985 1.00 97.31 133 ASN A C 1
ATOM 1078 O O . ASN A 1 133 ? -9.998 -10.510 -10.591 1.00 97.31 133 ASN A O 1
ATOM 1082 N N . GLY A 1 134 ? -11.652 -11.038 -9.172 1.00 95.75 134 GLY A N 1
ATOM 1083 C CA . GLY A 1 134 ? -11.350 -12.470 -9.104 1.00 95.75 134 GLY A CA 1
ATOM 1084 C C . GLY A 1 134 ? -10.148 -12.848 -8.236 1.00 95.75 134 GLY A C 1
ATOM 1085 O O . GLY A 1 134 ? -9.708 -14.000 -8.268 1.00 95.75 134 GLY A O 1
ATOM 1086 N N . ILE A 1 135 ? -9.603 -11.920 -7.444 1.00 96.50 135 ILE A N 1
ATOM 1087 C CA . ILE A 1 135 ? -8.609 -12.256 -6.421 1.00 96.50 135 ILE A CA 1
ATOM 1088 C C . ILE A 1 135 ? -9.345 -12.736 -5.181 1.00 96.50 135 ILE A C 1
ATOM 1090 O O . ILE A 1 135 ? -10.108 -11.990 -4.583 1.00 96.50 135 ILE A O 1
ATOM 1094 N N . THR A 1 136 ? -9.112 -13.983 -4.782 1.00 96.56 136 THR A N 1
ATOM 1095 C CA . THR A 1 136 ? -9.848 -14.575 -3.664 1.00 96.56 136 THR A CA 1
ATOM 1096 C C . THR A 1 136 ? -9.385 -14.026 -2.306 1.00 96.56 136 THR A C 1
ATOM 1098 O O . THR A 1 136 ? -8.217 -13.626 -2.173 1.00 96.56 136 THR A O 1
ATOM 1101 N N . PRO A 1 137 ? -10.250 -14.050 -1.271 1.00 97.31 137 PRO A N 1
ATOM 1102 C CA . PRO A 1 137 ? -9.858 -13.748 0.105 1.00 97.31 137 PRO A CA 1
ATOM 1103 C C . PRO A 1 137 ? -8.606 -14.511 0.548 1.00 97.31 137 PRO A C 1
ATOM 1105 O O . PRO A 1 137 ? -7.691 -13.921 1.115 1.00 97.31 137 PRO A O 1
ATOM 1108 N N . GLU A 1 138 ? -8.495 -15.796 0.204 1.00 95.38 138 GLU A N 1
ATOM 1109 C CA . GLU A 1 138 ? -7.352 -16.639 0.567 1.00 95.38 138 GLU A CA 1
ATOM 1110 C C . GLU A 1 138 ? -6.048 -16.114 -0.034 1.00 95.38 138 GLU A C 1
ATOM 1112 O O . GLU A 1 138 ? -5.019 -16.107 0.639 1.00 95.38 138 GLU A O 1
ATOM 1117 N N . ARG A 1 139 ? -6.073 -15.622 -1.280 1.00 95.19 139 ARG A N 1
ATOM 1118 C CA . ARG A 1 139 ? -4.889 -15.013 -1.904 1.00 95.19 139 ARG A CA 1
ATOM 1119 C C . ARG A 1 139 ? -4.531 -13.685 -1.253 1.00 95.19 139 ARG A C 1
ATOM 1121 O O . ARG A 1 139 ? -3.353 -13.429 -1.014 1.00 95.19 139 ARG A O 1
ATOM 1128 N N . LEU A 1 140 ? -5.518 -12.856 -0.916 1.00 95.50 140 LEU A N 1
ATOM 1129 C CA . LEU A 1 140 ? -5.278 -11.616 -0.172 1.00 95.50 140 LEU A CA 1
ATOM 1130 C C . LEU A 1 140 ? -4.657 -11.906 1.200 1.00 95.50 140 LEU A C 1
ATOM 1132 O O . LEU A 1 140 ? -3.719 -11.211 1.606 1.00 95.50 140 LEU A O 1
ATOM 1136 N N . MET A 1 141 ? -5.098 -12.969 1.875 1.00 95.00 141 MET A N 1
ATOM 1137 C CA . MET A 1 141 ? -4.553 -13.439 3.151 1.00 95.00 141 MET A CA 1
ATOM 1138 C C . MET A 1 141 ? -3.132 -14.023 3.058 1.00 95.00 141 MET A C 1
ATOM 1140 O O . MET A 1 141 ? -2.496 -14.219 4.091 1.00 95.00 141 MET A O 1
ATOM 1144 N N . ARG A 1 142 ? -2.575 -14.244 1.864 1.00 93.94 142 ARG A N 1
ATOM 1145 C CA . ARG A 1 142 ? -1.152 -14.602 1.702 1.00 93.94 142 ARG A CA 1
ATOM 1146 C C . ARG A 1 142 ? -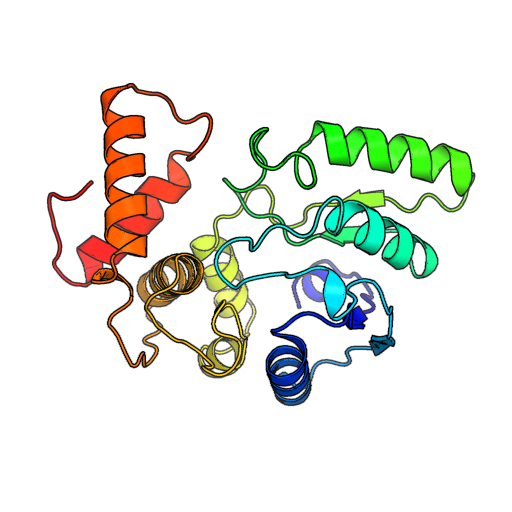0.218 -13.387 1.657 1.00 93.94 142 ARG A C 1
ATOM 1148 O O . ARG A 1 142 ? 0.991 -13.534 1.774 1.00 93.94 142 ARG A O 1
ATOM 1155 N N . THR A 1 143 ? -0.756 -12.175 1.498 1.00 94.44 143 THR A N 1
ATOM 1156 C CA . THR A 1 143 ? 0.060 -10.948 1.472 1.00 94.44 143 THR A CA 1
ATOM 1157 C C . THR A 1 143 ? 0.519 -10.532 2.874 1.00 94.44 143 THR A C 1
ATOM 1159 O O . THR A 1 143 ? -0.235 -10.661 3.839 1.00 94.44 143 THR A O 1
ATOM 1162 N N . ASN A 1 144 ? 1.723 -9.957 2.984 1.00 93.00 144 ASN A N 1
ATOM 1163 C CA . ASN A 1 144 ? 2.251 -9.407 4.238 1.00 93.00 144 ASN A CA 1
ATOM 1164 C C . ASN A 1 144 ? 2.151 -7.865 4.273 1.00 93.00 144 ASN A C 1
ATOM 1166 O O . ASN A 1 144 ? 2.189 -7.184 3.252 1.00 93.00 144 ASN A O 1
ATOM 1170 N N . THR A 1 145 ? 1.957 -7.295 5.461 1.00 92.62 145 THR A N 1
ATOM 1171 C CA . THR A 1 145 ? 1.886 -5.837 5.720 1.00 92.62 145 THR A CA 1
ATOM 1172 C C . THR A 1 145 ? 2.455 -5.469 7.102 1.00 92.62 145 THR A C 1
ATOM 1174 O O . THR A 1 145 ? 2.597 -4.293 7.443 1.00 92.62 145 THR A O 1
ATOM 1177 N N . CYS A 1 146 ? 2.748 -6.464 7.937 1.00 93.62 146 CYS A N 1
ATOM 1178 C CA . CYS A 1 146 ? 3.116 -6.263 9.329 1.00 93.62 146 CYS A CA 1
ATOM 1179 C C . CYS A 1 146 ? 4.531 -5.676 9.446 1.00 93.62 146 CYS A C 1
ATOM 1181 O O . CYS A 1 146 ? 5.406 -6.011 8.654 1.00 93.62 146 CYS A O 1
ATOM 1183 N N . TYR A 1 147 ? 4.775 -4.847 10.459 1.00 89.69 147 TYR A N 1
ATOM 1184 C CA . TYR A 1 147 ? 6.109 -4.315 10.766 1.00 89.69 147 TYR A CA 1
ATOM 1185 C C . TYR A 1 147 ? 6.884 -5.128 11.805 1.00 89.69 147 TYR A C 1
ATOM 1187 O O . TYR A 1 147 ? 7.970 -4.732 12.204 1.00 89.69 147 TYR A O 1
ATOM 1195 N N . ASP A 1 148 ? 6.352 -6.251 12.275 1.00 90.19 148 ASP A N 1
ATOM 1196 C CA . ASP A 1 148 ? 7.139 -7.171 13.090 1.00 90.19 148 ASP A CA 1
ATOM 1197 C C . ASP A 1 148 ? 8.109 -7.953 12.185 1.00 90.19 148 ASP A C 1
ATOM 1199 O O . ASP A 1 148 ? 7.666 -8.461 11.156 1.00 90.19 148 ASP A O 1
ATOM 1203 N N . PRO A 1 149 ? 9.412 -8.050 12.489 1.00 85.62 149 PRO A N 1
ATOM 1204 C CA . PRO A 1 149 ? 10.364 -8.764 11.634 1.00 85.62 149 PRO A CA 1
ATOM 1205 C C . PRO A 1 149 ? 10.096 -10.273 11.543 1.00 85.62 149 PRO A C 1
ATOM 1207 O O . PRO A 1 149 ? 10.479 -10.892 10.553 1.00 85.62 149 PRO A O 1
ATOM 1210 N N . VAL A 1 150 ? 9.417 -10.859 12.532 1.00 87.38 150 VAL A N 1
ATOM 1211 C CA . VAL A 1 150 ? 9.211 -12.308 12.648 1.00 87.38 150 VAL A CA 1
ATOM 1212 C C . VAL A 1 150 ? 7.745 -12.680 12.426 1.00 87.38 150 VAL A C 1
ATOM 1214 O O . VAL A 1 150 ? 7.444 -13.602 11.668 1.00 87.38 150 VAL A O 1
ATOM 1217 N N . GLU A 1 151 ? 6.812 -11.969 13.057 1.00 90.81 151 GLU A N 1
ATOM 1218 C CA . GLU A 1 151 ? 5.389 -12.289 12.969 1.00 90.81 151 GLU A CA 1
ATOM 1219 C C . GLU A 1 151 ? 4.803 -11.906 11.595 1.00 90.81 151 GLU A C 1
ATOM 1221 O O . GLU A 1 151 ? 5.025 -10.818 11.048 1.00 90.81 151 GLU A O 1
ATOM 1226 N N . GLN A 1 152 ? 3.980 -12.798 11.031 1.00 91.06 152 GLN A N 1
ATOM 1227 C CA . GLN A 1 152 ? 3.278 -12.529 9.770 1.00 91.06 152 GLN A CA 1
ATOM 1228 C C . GLN A 1 152 ? 2.261 -11.389 9.927 1.00 91.06 152 GLN A C 1
ATOM 1230 O O . GLN A 1 152 ? 2.121 -10.544 9.040 1.00 91.06 152 GLN A O 1
ATOM 1235 N N . ARG A 1 153 ? 1.580 -11.353 11.079 1.00 94.12 153 ARG A N 1
ATOM 1236 C CA . ARG A 1 153 ? 0.534 -10.394 11.442 1.00 94.12 153 ARG A CA 1
ATOM 1237 C C . ARG A 1 153 ? 0.516 -10.186 12.955 1.00 94.12 153 ARG A C 1
ATOM 1239 O O . ARG A 1 153 ? -0.200 -10.887 13.648 1.00 94.12 153 ARG A O 1
ATOM 1246 N N . CYS A 1 154 ? 1.275 -9.227 13.476 1.00 95.75 154 CYS A N 1
ATOM 1247 C CA . CYS A 1 154 ? 1.402 -9.074 14.929 1.00 95.75 154 CYS A CA 1
ATOM 1248 C C . CYS A 1 154 ? 0.197 -8.467 15.643 1.00 95.75 154 CYS A C 1
ATOM 1250 O O . CYS A 1 154 ? 0.122 -8.497 16.870 1.00 95.75 154 CYS A O 1
ATOM 1252 N N . GLY A 1 155 ? -0.694 -7.811 14.898 1.00 96.94 155 GLY A N 1
ATOM 1253 C CA . GLY A 1 155 ? -1.846 -7.097 15.446 1.00 96.94 155 GLY A CA 1
ATOM 1254 C C . GLY A 1 155 ? -1.516 -5.788 16.168 1.00 96.94 155 GLY A C 1
ATOM 1255 O O . GLY A 1 155 ? -2.305 -4.856 16.151 1.00 96.94 155 GLY A O 1
ATOM 1256 N N . ARG A 1 156 ? -0.308 -5.642 16.715 1.00 95.88 156 ARG A N 1
ATOM 1257 C CA . ARG A 1 156 ? 0.103 -4.472 17.508 1.00 95.88 156 ARG A CA 1
ATOM 1258 C C . ARG A 1 156 ? 0.491 -3.239 16.697 1.00 95.88 156 ARG A C 1
ATOM 1260 O O . ARG A 1 156 ? 0.462 -2.134 17.229 1.00 95.88 156 ARG A O 1
ATOM 1267 N N . CYS A 1 157 ? 0.928 -3.402 15.446 1.00 94.00 157 CYS A N 1
ATOM 1268 C CA . CYS A 1 157 ? 1.454 -2.289 14.653 1.00 94.00 157 CYS A CA 1
ATOM 1269 C C . CYS A 1 157 ? 0.355 -1.543 13.881 1.00 94.00 157 CYS A C 1
ATOM 1271 O O . CYS A 1 157 ? -0.660 -2.115 13.480 1.00 94.00 157 CYS A O 1
ATOM 1273 N N . SER A 1 158 ? 0.597 -0.262 13.581 1.00 93.12 158 SER A N 1
ATOM 1274 C CA . SER A 1 158 ? -0.378 0.593 12.886 1.00 93.12 158 SER A CA 1
ATOM 1275 C C . SER A 1 158 ? -0.787 0.057 11.508 1.00 93.12 158 SER A C 1
ATOM 1277 O O . SER A 1 158 ? -1.917 0.266 11.072 1.00 93.12 158 SER A O 1
ATOM 1279 N N . THR A 1 159 ? 0.095 -0.663 10.809 1.00 93.50 159 THR A N 1
ATOM 1280 C CA . THR A 1 159 ? -0.234 -1.297 9.526 1.00 93.50 159 THR A CA 1
ATOM 1281 C C . THR A 1 159 ? -1.095 -2.548 9.669 1.00 93.50 159 THR A C 1
ATOM 1283 O O . THR A 1 159 ? -1.905 -2.792 8.775 1.00 93.50 159 THR A O 1
ATOM 1286 N N . CYS A 1 160 ? -1.001 -3.292 10.780 1.00 96.88 160 CYS A N 1
ATOM 1287 C CA . CYS A 1 160 ? -1.951 -4.367 11.081 1.00 96.88 160 CYS A CA 1
ATOM 1288 C C . CYS A 1 160 ? -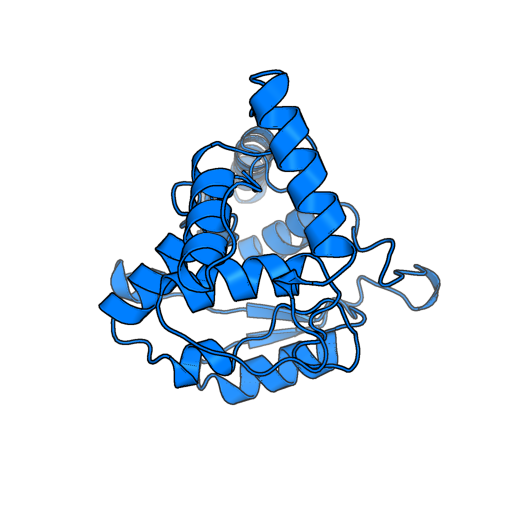3.351 -3.791 11.299 1.00 96.88 160 CYS A C 1
ATOM 1290 O O . CYS A 1 160 ? -4.288 -4.279 10.681 1.00 96.88 160 CYS A O 1
ATOM 1292 N N . PHE A 1 161 ? -3.490 -2.700 12.061 1.00 97.56 161 PHE A N 1
ATOM 1293 C CA . PHE A 1 161 ? -4.791 -2.047 12.244 1.00 97.56 161 PHE A CA 1
ATOM 1294 C C . PHE A 1 161 ? -5.389 -1.546 10.919 1.00 97.56 161 PHE A C 1
ATOM 1296 O O . PHE A 1 161 ? -6.532 -1.857 10.599 1.00 97.56 161 PHE A O 1
ATOM 1303 N N . LYS A 1 162 ? -4.601 -0.868 10.071 1.00 95.94 162 LYS A N 1
ATOM 1304 C CA . LYS A 1 162 ? -5.065 -0.445 8.731 1.00 95.94 162 LYS A CA 1
ATOM 1305 C C . LYS A 1 162 ? -5.453 -1.626 7.835 1.00 95.94 162 LYS A C 1
ATOM 1307 O O . LYS A 1 162 ? -6.389 -1.515 7.047 1.00 95.94 162 LYS A O 1
ATOM 1312 N N . ARG A 1 163 ? -4.711 -2.738 7.903 1.00 97.38 163 ARG A N 1
ATOM 1313 C CA . ARG A 1 163 ? -5.032 -3.964 7.161 1.00 97.38 163 ARG A CA 1
ATOM 1314 C C . ARG A 1 163 ? -6.351 -4.551 7.648 1.00 97.38 163 ARG A C 1
ATOM 1316 O O . ARG A 1 163 ? -7.221 -4.786 6.819 1.00 97.38 163 ARG A O 1
ATOM 1323 N N . TRP A 1 164 ? -6.496 -4.722 8.956 1.00 98.25 164 TRP A N 1
ATOM 1324 C CA . TRP A 1 164 ? -7.713 -5.205 9.595 1.00 98.25 164 TRP A CA 1
ATOM 1325 C C . TRP A 1 164 ? -8.935 -4.378 9.183 1.00 98.25 164 TRP A C 1
ATOM 1327 O O . TRP A 1 164 ? -9.916 -4.954 8.723 1.00 98.25 164 TRP A O 1
ATOM 1337 N N . THR A 1 165 ? -8.833 -3.043 9.208 1.00 98.12 165 THR A N 1
ATOM 1338 C CA . THR A 1 165 ? -9.893 -2.138 8.733 1.00 98.12 165 THR A CA 1
ATOM 1339 C C . THR A 1 165 ? -10.333 -2.481 7.308 1.00 98.12 165 THR A C 1
ATOM 1341 O O . THR A 1 165 ? -11.521 -2.666 7.049 1.00 98.12 165 THR A O 1
ATOM 1344 N N . ALA A 1 166 ? -9.379 -2.614 6.380 1.00 98.12 166 ALA A N 1
ATOM 1345 C CA . ALA A 1 166 ? -9.679 -2.925 4.985 1.00 98.12 166 ALA A CA 1
ATOM 1346 C C . ALA A 1 166 ? -10.266 -4.334 4.797 1.00 98.12 166 ALA A C 1
ATOM 1348 O O . ALA A 1 166 ? -11.178 -4.507 3.990 1.00 98.12 166 ALA A O 1
ATOM 1349 N N . MET A 1 167 ? -9.771 -5.330 5.537 1.00 98.31 167 MET A N 1
ATOM 1350 C CA . MET A 1 167 ? -10.240 -6.716 5.439 1.00 98.31 167 MET A CA 1
ATOM 1351 C C . MET A 1 167 ? -11.656 -6.881 6.000 1.00 98.31 167 MET A C 1
ATOM 1353 O O . MET A 1 167 ? -12.538 -7.356 5.286 1.00 98.31 167 MET A O 1
ATOM 1357 N N . ILE A 1 168 ? -11.929 -6.371 7.204 1.00 98.19 168 ILE A N 1
ATOM 1358 C CA . ILE A 1 168 ? -13.263 -6.418 7.826 1.00 98.19 168 ILE A CA 1
ATOM 1359 C C . ILE A 1 168 ? -14.299 -5.654 6.995 1.00 98.19 168 ILE A C 1
ATOM 1361 O O . ILE A 1 168 ? -15.433 -6.112 6.802 1.00 98.19 168 ILE A O 1
ATOM 1365 N N . ASN A 1 169 ? -13.924 -4.510 6.414 1.00 98.50 169 ASN A N 1
ATOM 1366 C CA . ASN A 1 169 ? -14.810 -3.787 5.502 1.00 98.50 169 ASN A CA 1
ATOM 1367 C C . ASN A 1 169 ? -15.205 -4.605 4.266 1.00 98.50 169 ASN A C 1
ATOM 1369 O O . ASN A 1 169 ? -16.309 -4.415 3.756 1.00 98.50 169 ASN A O 1
ATOM 1373 N N . ASN A 1 170 ? -14.388 -5.578 3.876 1.00 98.62 170 ASN A N 1
ATOM 1374 C CA . ASN A 1 170 ? -14.642 -6.491 2.769 1.00 98.62 170 ASN A CA 1
ATOM 1375 C C . ASN A 1 170 ? -15.091 -7.898 3.212 1.00 98.62 170 ASN A C 1
ATOM 1377 O O . ASN A 1 170 ? -15.143 -8.809 2.394 1.00 98.62 170 ASN A O 1
ATOM 1381 N N . GLY A 1 171 ? -15.440 -8.083 4.492 1.00 97.94 171 GLY A N 1
ATOM 1382 C CA . GLY A 1 171 ? -15.925 -9.368 5.011 1.00 97.94 171 GLY A CA 1
ATOM 1383 C C . GLY A 1 171 ? -14.846 -10.451 5.100 1.00 97.94 171 GLY A C 1
ATOM 1384 O O . GLY A 1 171 ? -15.175 -11.632 5.110 1.00 97.94 171 GLY A O 1
ATOM 1385 N N . ILE A 1 172 ? -13.572 -10.056 5.136 1.00 98.06 172 ILE A N 1
ATOM 1386 C CA . ILE A 1 172 ? -12.434 -10.955 5.316 1.00 98.06 172 ILE A CA 1
ATOM 1387 C C . ILE A 1 172 ? -12.007 -10.884 6.778 1.00 98.06 172 ILE A C 1
ATOM 1389 O O . ILE A 1 172 ? -11.602 -9.826 7.265 1.00 98.06 172 ILE A O 1
ATOM 1393 N N . GLU A 1 173 ? -12.072 -12.020 7.459 1.00 96.12 173 GLU A N 1
ATOM 1394 C CA . GLU A 1 173 ? -11.551 -12.185 8.811 1.00 96.12 173 GLU A CA 1
ATOM 1395 C C . GLU A 1 173 ? -10.146 -12.785 8.738 1.00 96.12 173 GLU A C 1
ATOM 1397 O O . GLU A 1 173 ? -9.887 -13.721 7.982 1.00 96.12 173 GLU A O 1
ATOM 1402 N N . GLU A 1 174 ? -9.219 -12.211 9.497 1.00 96.06 174 GLU A N 1
ATOM 1403 C CA . GLU A 1 174 ? -7.847 -12.694 9.605 1.00 96.06 174 GLU A CA 1
ATOM 1404 C C . GLU A 1 174 ? -7.534 -12.937 11.075 1.00 96.06 174 GLU A C 1
ATOM 1406 O O . GLU A 1 174 ? -7.947 -12.161 11.934 1.00 96.06 174 GLU A O 1
ATOM 1411 N N . GLU A 1 175 ? -6.764 -13.982 11.356 1.00 95.62 175 GLU A N 1
ATOM 1412 C CA . GLU A 1 175 ? -6.292 -14.254 12.709 1.00 95.62 175 GLU A CA 1
ATOM 1413 C C . GLU A 1 175 ? -5.082 -13.379 13.048 1.00 95.62 175 GLU A C 1
ATOM 1415 O O . GLU A 1 175 ? -4.136 -13.238 12.259 1.00 95.62 175 GLU A O 1
ATOM 1420 N N . TYR A 1 176 ? -5.110 -12.818 14.255 1.00 96.56 176 TYR A N 1
ATOM 1421 C CA . TYR A 1 176 ? -4.027 -12.036 14.830 1.00 96.56 176 TYR A CA 1
ATOM 1422 C C . TYR A 1 176 ? -3.729 -12.542 16.250 1.00 96.56 176 TYR A C 1
ATOM 1424 O O . TYR A 1 176 ? -4.663 -12.854 16.984 1.00 96.56 176 TYR A O 1
ATOM 1432 N N . PRO A 1 177 ? -2.457 -12.577 16.693 1.00 96.06 177 PRO A N 1
ATOM 1433 C CA . PRO A 1 177 ? -2.123 -12.860 18.089 1.00 96.06 177 PRO A CA 1
ATOM 1434 C C . PRO A 1 177 ? -2.703 -11.824 19.059 1.00 96.06 177 PRO A C 1
ATOM 1436 O O . PRO A 1 177 ? -2.968 -12.136 20.216 1.00 96.06 177 PRO A O 1
ATOM 1439 N N . ILE A 1 178 ? -2.852 -10.581 18.591 1.00 96.19 178 ILE A N 1
ATOM 1440 C CA . ILE A 1 178 ? -3.443 -9.461 19.323 1.00 96.19 178 ILE A CA 1
ATOM 1441 C C . ILE A 1 178 ? -4.463 -8.797 18.411 1.00 96.19 178 ILE A C 1
ATOM 1443 O O . ILE A 1 178 ? -4.152 -8.494 17.261 1.00 96.19 178 ILE A O 1
ATOM 1447 N N . GLU A 1 179 ? -5.655 -8.528 18.928 1.00 97.00 179 GLU A N 1
ATOM 1448 C CA . GLU A 1 179 ? -6.709 -7.886 18.154 1.00 97.00 179 GLU A CA 1
ATOM 1449 C C . GLU A 1 179 ? -6.269 -6.495 17.664 1.00 97.00 179 GLU A C 1
ATOM 1451 O O . GLU A 1 179 ? -5.963 -5.614 18.477 1.00 97.00 179 GLU A O 1
ATOM 1456 N N . PRO A 1 180 ? -6.219 -6.243 16.338 1.00 97.56 180 PRO A N 1
ATOM 1457 C CA . PRO A 1 180 ? -5.624 -5.014 15.823 1.00 97.56 180 PRO A CA 1
ATOM 1458 C C . PRO A 1 180 ? -6.317 -3.745 16.303 1.00 97.56 180 PRO A C 1
ATOM 1460 O O . PRO A 1 180 ? -5.655 -2.733 16.534 1.00 97.56 180 PRO A O 1
ATOM 1463 N N . HIS A 1 181 ? -7.638 -3.805 16.468 1.00 96.12 181 HIS A N 1
ATOM 1464 C CA . HIS A 1 181 ? -8.470 -2.698 16.929 1.00 96.12 181 HIS A CA 1
ATOM 1465 C C . HIS A 1 181 ? -8.319 -2.397 18.430 1.00 96.12 181 HIS A C 1
ATOM 1467 O O . HIS A 1 181 ? -8.689 -1.309 18.866 1.00 96.12 181 HIS A O 1
ATOM 1473 N N . GLU A 1 182 ? -7.729 -3.312 19.204 1.00 95.69 182 GLU A N 1
ATOM 1474 C CA . GLU A 1 182 ? -7.443 -3.138 20.634 1.00 95.69 182 GLU A CA 1
ATOM 1475 C C . GLU A 1 182 ? -6.008 -2.649 20.898 1.00 95.69 182 GLU A C 1
ATOM 1477 O O . GLU A 1 182 ? -5.665 -2.285 22.022 1.00 95.69 182 GLU A O 1
ATOM 1482 N N . SER A 1 183 ? -5.154 -2.607 19.870 1.00 96.38 183 SER A N 1
ATOM 1483 C CA . SER A 1 183 ? -3.744 -2.234 20.010 1.00 96.38 183 SER A CA 1
ATOM 1484 C C . SER A 1 183 ? -3.524 -0.764 20.406 1.00 96.38 183 SER A C 1
ATOM 1486 O O . SER A 1 183 ? -4.271 0.133 20.012 1.00 96.38 183 SER A O 1
ATOM 1488 N N . GLU A 1 184 ? -2.417 -0.474 21.100 1.00 95.69 184 GLU A N 1
ATOM 1489 C CA . GLU A 1 184 ? -1.993 0.907 21.403 1.00 95.69 184 GLU A CA 1
ATOM 1490 C C . GLU A 1 184 ? -1.811 1.757 20.133 1.00 95.69 184 GLU A C 1
ATOM 1492 O O . GLU A 1 184 ? -2.106 2.957 20.117 1.00 95.69 184 GLU A O 1
ATOM 1497 N N . ALA A 1 185 ? -1.363 1.131 19.039 1.00 94.50 185 ALA A N 1
ATOM 1498 C CA . ALA A 1 185 ? -1.234 1.789 17.745 1.00 94.50 185 ALA A CA 1
ATOM 1499 C C . ALA A 1 185 ? -2.600 2.179 17.159 1.00 94.50 185 ALA A C 1
ATOM 1501 O O . ALA A 1 185 ? -2.712 3.250 16.557 1.00 94.50 185 ALA A O 1
ATOM 1502 N N . ALA A 1 186 ? -3.632 1.348 17.344 1.00 96.44 186 ALA A N 1
ATOM 1503 C CA . ALA A 1 186 ? -4.999 1.697 16.977 1.00 96.44 186 ALA A CA 1
ATOM 1504 C C . ALA A 1 186 ? -5.514 2.859 17.828 1.00 96.44 186 ALA A C 1
ATOM 1506 O O . ALA A 1 186 ? -5.974 3.844 17.261 1.00 96.44 186 ALA A O 1
ATOM 1507 N N . GLN A 1 187 ? -5.347 2.814 19.154 1.00 96.06 187 GLN A N 1
ATOM 1508 C CA . GLN A 1 187 ? -5.768 3.906 20.045 1.00 96.06 187 GLN A CA 1
ATOM 1509 C C . GLN A 1 187 ? -5.111 5.243 19.682 1.00 96.06 187 GLN A C 1
ATOM 1511 O O . GLN A 1 187 ? -5.786 6.267 19.569 1.00 96.06 187 GLN A O 1
ATOM 1516 N N . SER A 1 188 ? -3.804 5.226 19.409 1.00 95.56 188 SER A N 1
ATOM 1517 C CA . SER A 1 188 ? -3.062 6.412 18.965 1.00 95.56 188 SER A CA 1
ATOM 1518 C C . SER A 1 188 ? -3.605 6.966 17.643 1.00 95.56 188 SER A C 1
ATOM 1520 O O . SER A 1 188 ? -3.750 8.178 17.481 1.00 95.56 188 SER A O 1
ATOM 1522 N N . LEU A 1 189 ? -3.940 6.086 16.693 1.00 94.88 189 LEU A N 1
ATOM 1523 C CA . LEU A 1 189 ? -4.487 6.490 15.399 1.00 94.88 189 LEU A CA 1
ATOM 1524 C C . LEU A 1 189 ? -5.920 7.030 15.522 1.00 94.88 189 LEU A C 1
ATOM 1526 O O . LEU A 1 189 ? -6.243 8.034 14.893 1.00 94.88 189 LEU A O 1
ATOM 1530 N N . LEU A 1 190 ? -6.755 6.406 16.355 1.00 97.00 190 LEU A N 1
ATOM 1531 C CA . LEU A 1 190 ? -8.124 6.842 16.634 1.00 97.00 190 LEU A CA 1
ATOM 1532 C C . LEU A 1 190 ? -8.147 8.210 17.317 1.00 97.00 190 LEU A C 1
ATOM 1534 O O . LEU A 1 190 ? -8.904 9.079 16.895 1.00 97.00 190 LEU A O 1
ATOM 1538 N N . SER A 1 191 ? -7.268 8.437 18.295 1.00 96.75 191 SER A N 1
ATOM 1539 C CA . SER A 1 191 ? -7.104 9.751 18.924 1.00 96.75 191 SER A CA 1
ATOM 1540 C C . SER A 1 191 ? -6.714 10.822 17.899 1.00 96.75 191 SER A C 1
ATOM 1542 O O . SER A 1 191 ? -7.298 11.905 17.874 1.00 96.75 191 SER A O 1
ATOM 1544 N N . ALA A 1 192 ? -5.802 10.501 16.976 1.00 95.12 192 ALA A N 1
ATOM 1545 C CA . ALA A 1 192 ? -5.430 11.429 15.913 1.00 95.12 192 ALA A CA 1
ATOM 1546 C C . ALA A 1 192 ? -6.587 11.709 14.931 1.00 95.12 192 ALA A C 1
ATOM 1548 O O . ALA A 1 192 ? -6.723 12.832 14.445 1.00 95.12 192 ALA A O 1
ATOM 1549 N N . TYR A 1 193 ? -7.448 10.722 14.659 1.00 96.19 193 TYR A N 1
ATOM 1550 C CA . TYR A 1 193 ? -8.664 10.915 13.859 1.00 96.19 193 TYR A CA 1
ATOM 1551 C C . TYR A 1 193 ? -9.689 11.797 14.575 1.00 96.19 193 TYR A C 1
ATOM 1553 O O . TYR A 1 193 ? -10.279 12.669 13.943 1.00 96.19 193 TYR A O 1
ATOM 1561 N N . GLN A 1 194 ? -9.866 11.627 15.886 1.00 96.88 194 GLN A N 1
ATOM 1562 C CA . GLN A 1 194 ? -10.733 12.488 16.693 1.00 96.88 194 GLN A CA 1
ATOM 1563 C C . GLN A 1 194 ? -10.254 13.945 16.686 1.00 96.88 194 GLN A C 1
ATOM 1565 O O . GLN A 1 194 ? -11.076 14.842 16.509 1.00 96.88 194 GLN A O 1
ATOM 1570 N N . SER A 1 195 ? -8.940 14.182 16.805 1.00 96.19 195 SER A N 1
ATOM 1571 C CA . SER A 1 195 ? -8.348 15.527 16.692 1.00 96.19 195 SER A CA 1
ATOM 1572 C C . SER A 1 195 ? -8.647 16.145 15.326 1.00 96.19 195 SER A C 1
ATOM 1574 O O . SER A 1 195 ? -9.183 17.246 15.254 1.00 96.19 195 SER A O 1
ATOM 1576 N N . ALA A 1 196 ? -8.408 15.394 14.242 1.00 95.31 196 ALA A N 1
ATOM 1577 C CA . ALA A 1 196 ? -8.691 15.837 12.875 1.00 95.31 196 ALA A CA 1
ATOM 1578 C C . ALA A 1 196 ? -10.169 16.224 12.670 1.00 95.31 196 ALA A C 1
ATOM 1580 O O . ALA A 1 196 ? -10.469 17.250 12.059 1.00 95.31 196 ALA A O 1
ATOM 1581 N N . ILE A 1 197 ? -11.106 15.434 13.214 1.00 96.25 197 ILE A N 1
ATOM 1582 C CA . ILE A 1 197 ? -12.545 15.741 13.178 1.00 96.25 197 ILE A CA 1
ATOM 1583 C C . ILE A 1 197 ? -12.854 17.003 13.995 1.00 96.25 197 ILE A C 1
ATOM 1585 O O . ILE A 1 197 ? -13.546 17.889 13.498 1.00 96.25 197 ILE A O 1
ATOM 1589 N N . GLY A 1 198 ? -12.362 17.082 15.236 1.00 96.38 198 GLY A N 1
ATOM 1590 C CA . GLY A 1 198 ? -12.651 18.179 16.164 1.00 96.38 198 GLY A CA 1
ATOM 1591 C C . GLY A 1 198 ? -12.098 19.527 15.700 1.00 96.38 198 GLY A C 1
ATOM 1592 O O . GLY A 1 198 ? -12.752 20.554 15.863 1.00 96.38 198 GLY A O 1
ATOM 1593 N N . GLU A 1 199 ? -10.927 19.516 15.068 1.00 96.62 199 GLU A N 1
ATOM 1594 C CA . GLU A 1 199 ? -10.265 20.698 14.506 1.00 96.62 199 GLU A CA 1
ATOM 1595 C C . GLU A 1 199 ? -10.715 21.005 13.069 1.00 96.62 199 GLU A C 1
ATOM 1597 O O . GLU A 1 199 ? -10.399 22.067 12.534 1.00 96.62 199 GLU A O 1
ATOM 1602 N N . ASN A 1 200 ? -11.473 20.095 12.442 1.00 95.88 200 ASN A N 1
ATOM 1603 C CA . ASN A 1 200 ? -11.836 20.142 11.024 1.00 95.88 200 ASN A CA 1
ATOM 1604 C C . ASN A 1 200 ? -10.597 20.265 10.102 1.00 95.88 200 ASN A C 1
ATOM 1606 O O . ASN A 1 200 ? -10.657 20.901 9.045 1.00 95.88 200 ASN A O 1
ATOM 1610 N N . ASP A 1 201 ? -9.486 19.627 10.491 1.00 93.94 201 ASP A N 1
ATOM 1611 C CA . ASP A 1 201 ? -8.232 19.546 9.734 1.00 93.94 201 ASP A CA 1
ATOM 1612 C C . ASP A 1 201 ? -7.999 18.117 9.224 1.00 93.94 201 ASP A C 1
ATOM 1614 O O . ASP A 1 201 ? -7.681 17.194 9.971 1.00 93.94 201 ASP A O 1
ATOM 1618 N N . PHE A 1 202 ? -8.121 17.944 7.908 1.00 91.88 202 PHE A N 1
ATOM 1619 C CA . PHE A 1 202 ? -7.933 16.662 7.222 1.00 91.88 202 PHE A CA 1
ATOM 1620 C C . PHE A 1 202 ? -6.667 16.641 6.352 1.00 91.88 202 PHE A C 1
ATOM 1622 O O . PHE A 1 202 ? -6.574 15.843 5.417 1.00 91.88 202 PHE A O 1
ATOM 1629 N N . SER A 1 203 ? -5.705 17.530 6.623 1.00 86.56 203 SER A N 1
ATOM 1630 C CA . SER A 1 203 ? -4.452 17.649 5.865 1.00 86.56 203 SER A CA 1
ATOM 1631 C C . SER A 1 203 ? -3.529 16.437 6.033 1.00 86.56 203 SER A C 1
ATOM 1633 O O . SER A 1 203 ? -2.848 16.042 5.085 1.00 86.56 203 SER A O 1
ATOM 1635 N N . HIS A 1 204 ? -3.541 15.812 7.214 1.00 86.69 204 HIS A N 1
ATOM 1636 C CA . HIS A 1 204 ? -2.803 14.579 7.488 1.00 86.69 204 HIS A CA 1
ATOM 1637 C C . HIS A 1 204 ? -3.662 13.334 7.230 1.00 86.69 204 HIS A C 1
ATOM 1639 O O . HIS A 1 204 ? -3.272 12.453 6.461 1.00 86.69 204 HIS A O 1
ATOM 1645 N N . TYR A 1 205 ? -4.849 13.262 7.843 1.00 89.31 205 TYR A N 1
ATOM 1646 C CA . TYR A 1 205 ? -5.763 12.129 7.707 1.00 89.31 205 TYR A CA 1
ATOM 1647 C C . TYR A 1 205 ? -7.026 12.531 6.951 1.00 89.31 205 TYR A C 1
ATOM 1649 O O . TYR A 1 205 ? -7.900 13.213 7.478 1.00 89.31 205 TYR A O 1
ATOM 1657 N N . GLY A 1 206 ? -7.126 12.081 5.699 1.00 90.19 206 GLY A N 1
ATOM 1658 C CA . GLY A 1 206 ? -8.261 12.391 4.833 1.00 90.19 206 GLY A CA 1
ATOM 1659 C C . GLY A 1 206 ? -9.580 11.772 5.310 1.00 90.19 206 GLY A C 1
ATOM 1660 O O . GLY A 1 206 ? -9.605 10.671 5.862 1.00 90.19 206 GLY A O 1
ATOM 1661 N N . LYS A 1 207 ? -10.699 12.441 5.004 1.00 93.62 207 LYS A N 1
ATOM 1662 C CA . LYS A 1 207 ? -12.056 12.038 5.423 1.00 93.62 207 LYS A CA 1
ATOM 1663 C C . LYS A 1 207 ? -12.398 10.585 5.085 1.00 93.62 207 LYS A C 1
ATOM 1665 O O . LYS A 1 207 ? -12.830 9.856 5.968 1.00 93.62 207 LYS A O 1
ATOM 1670 N N . LYS A 1 208 ? -12.142 10.123 3.850 1.00 94.06 208 LYS A N 1
ATOM 1671 C CA . LYS A 1 208 ? -12.461 8.729 3.471 1.00 94.06 208 LYS A CA 1
ATOM 1672 C C . LYS A 1 208 ? -11.752 7.694 4.355 1.00 94.06 208 LYS A C 1
ATOM 1674 O O . LYS A 1 208 ? -12.310 6.638 4.623 1.00 94.06 208 LYS A O 1
ATOM 1679 N N . ARG A 1 209 ? -10.532 7.996 4.813 1.00 91.94 209 ARG A N 1
ATOM 1680 C CA . ARG A 1 209 ? -9.739 7.094 5.657 1.00 91.94 209 ARG A CA 1
ATOM 1681 C C . ARG A 1 209 ? -10.300 6.982 7.080 1.00 91.94 209 ARG A C 1
ATOM 1683 O O . ARG A 1 209 ? -10.253 5.925 7.709 1.00 91.94 209 ARG A O 1
ATOM 1690 N N . ILE A 1 210 ? -10.847 8.081 7.585 1.00 95.25 210 ILE A N 1
ATOM 1691 C CA . ILE A 1 210 ? -11.563 8.097 8.861 1.00 95.25 210 ILE A CA 1
ATOM 1692 C C . ILE A 1 210 ? -12.868 7.299 8.720 1.00 95.25 210 ILE A C 1
ATOM 1694 O O . ILE A 1 210 ? -13.141 6.426 9.542 1.00 95.25 210 ILE A O 1
ATOM 1698 N N . GLU A 1 211 ? -13.615 7.510 7.633 1.00 95.62 211 GLU A N 1
ATOM 1699 C CA . GLU A 1 211 ? -14.873 6.798 7.368 1.00 95.62 211 GLU A CA 1
ATOM 1700 C C . GLU A 1 211 ? -14.695 5.281 7.180 1.00 95.62 211 GLU A C 1
ATOM 1702 O O . GLU A 1 211 ? -15.501 4.508 7.702 1.00 95.62 211 GLU A O 1
ATOM 1707 N N . GLU A 1 212 ? -13.633 4.809 6.510 1.00 95.94 212 GLU A N 1
ATOM 1708 C CA . GLU A 1 212 ? -13.379 3.358 6.412 1.00 95.94 212 GLU A CA 1
ATOM 1709 C C . GLU A 1 212 ? -13.099 2.744 7.791 1.00 95.94 212 GLU A C 1
ATOM 1711 O O . GLU A 1 212 ? -13.571 1.647 8.089 1.00 95.94 212 GLU A O 1
ATOM 1716 N N . THR A 1 213 ? -12.396 3.470 8.665 1.00 96.88 213 THR A N 1
ATOM 1717 C CA . THR A 1 213 ? -12.100 3.009 10.028 1.00 96.88 213 THR A CA 1
ATOM 1718 C C . THR A 1 213 ? -13.368 2.974 10.872 1.00 96.88 213 THR A C 1
ATOM 1720 O O . THR A 1 213 ? -13.636 1.982 11.548 1.00 96.88 213 THR A O 1
ATOM 1723 N N . LYS A 1 214 ? -14.197 4.018 10.779 1.00 97.12 214 LYS A N 1
ATOM 1724 C CA . LYS A 1 214 ? -15.511 4.079 11.425 1.00 97.12 214 LYS A CA 1
ATOM 1725 C C . LYS A 1 214 ? -16.420 2.934 10.981 1.00 97.12 214 LYS A C 1
ATOM 1727 O O . LYS A 1 214 ? -17.073 2.310 11.816 1.00 97.12 214 LYS A O 1
ATOM 1732 N N . THR A 1 215 ? -16.426 2.627 9.685 1.00 97.50 215 THR A N 1
ATOM 1733 C CA . THR A 1 215 ? -17.196 1.513 9.119 1.00 97.50 215 THR A CA 1
ATOM 1734 C C . THR A 1 215 ? -16.731 0.174 9.691 1.00 97.50 215 THR A C 1
ATOM 1736 O O . THR A 1 215 ? -17.566 -0.602 10.159 1.00 97.50 215 THR A O 1
ATOM 1739 N N . ALA A 1 216 ? -15.418 -0.074 9.736 1.00 97.75 216 ALA A N 1
ATOM 1740 C CA . ALA A 1 216 ? -14.864 -1.327 10.250 1.00 97.75 216 ALA A CA 1
ATOM 1741 C C . ALA A 1 216 ? -15.179 -1.533 11.738 1.00 97.75 216 ALA A C 1
ATOM 1743 O O . ALA A 1 216 ? -15.647 -2.601 12.127 1.00 97.75 216 ALA A O 1
ATOM 1744 N N . LEU A 1 217 ? -15.009 -0.491 12.561 1.00 97.75 217 LEU A N 1
ATOM 1745 C CA . LEU A 1 217 ? -15.390 -0.518 13.977 1.00 97.75 217 LEU A CA 1
ATOM 1746 C C . LEU A 1 217 ? -16.892 -0.787 14.155 1.00 97.75 217 LEU A C 1
ATOM 1748 O O . LEU A 1 217 ? -17.287 -1.613 14.977 1.00 97.75 217 LEU A O 1
ATOM 1752 N N . GLY A 1 218 ? -17.733 -0.152 13.334 1.00 97.56 218 GLY A N 1
ATOM 1753 C CA . GLY A 1 218 ? -19.178 -0.360 13.357 1.00 97.56 218 GLY A CA 1
ATOM 1754 C C . GLY A 1 218 ? -19.590 -1.806 13.063 1.00 97.56 218 GLY A C 1
ATOM 1755 O O . GLY A 1 218 ? -20.536 -2.297 13.683 1.00 97.56 218 GLY A O 1
ATOM 1756 N N . LYS A 1 219 ? -18.869 -2.508 12.175 1.00 96.81 219 LYS A N 1
ATOM 1757 C CA . LYS A 1 219 ? -19.126 -3.921 11.842 1.00 96.81 219 LYS A CA 1
ATOM 1758 C C . LYS A 1 219 ? -18.900 -4.874 13.015 1.00 96.81 219 LYS A C 1
ATOM 1760 O O . LYS A 1 219 ? -19.611 -5.866 13.112 1.00 96.81 219 LYS A O 1
ATOM 1765 N N . ILE A 1 220 ? -17.976 -4.548 13.917 1.00 95.44 220 ILE A N 1
ATOM 1766 C CA . ILE A 1 220 ? -17.712 -5.332 15.135 1.00 95.44 220 ILE A CA 1
ATOM 1767 C C . ILE A 1 220 ? -18.463 -4.799 16.367 1.00 95.44 220 ILE A C 1
ATOM 1769 O O . ILE A 1 220 ? -18.202 -5.206 17.493 1.00 95.44 220 ILE A O 1
ATOM 1773 N N . GLY A 1 221 ? -19.409 -3.874 16.172 1.00 95.19 221 GLY A N 1
ATOM 1774 C CA . GLY A 1 221 ? -20.255 -3.343 17.242 1.00 95.19 221 GLY A CA 1
ATOM 1775 C C . GLY A 1 221 ? -19.643 -2.197 18.054 1.00 95.19 221 GLY A C 1
ATOM 1776 O O . GLY A 1 221 ? -20.308 -1.687 18.957 1.00 95.19 221 GLY A O 1
ATOM 1777 N N . ILE A 1 222 ? -18.440 -1.728 17.715 1.00 93.00 222 ILE A N 1
ATOM 1778 C CA . ILE A 1 222 ? -17.815 -0.568 18.356 1.00 93.00 222 ILE A CA 1
ATOM 1779 C C . ILE A 1 222 ? -18.400 0.712 17.746 1.00 93.00 222 ILE A C 1
ATOM 1781 O O . ILE A 1 222 ? -18.184 1.029 16.577 1.00 93.00 222 ILE A O 1
ATOM 1785 N N . LYS A 1 223 ? -19.166 1.463 18.544 1.00 88.81 223 LYS A N 1
ATOM 1786 C CA . LYS A 1 223 ? -19.850 2.701 18.130 1.00 88.81 223 LYS A 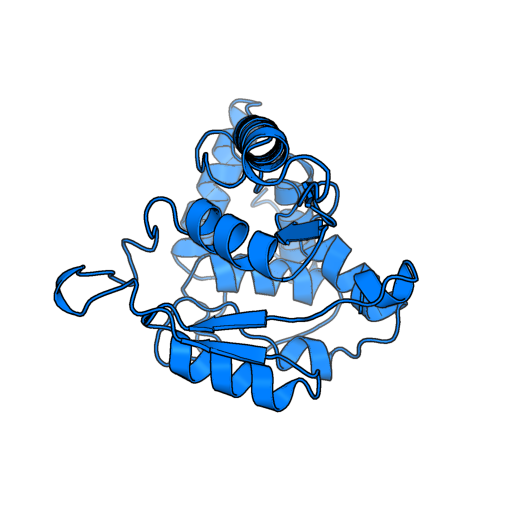CA 1
ATOM 1787 C C . LYS A 1 223 ? -19.417 3.882 18.997 1.00 88.81 223 LYS A C 1
ATOM 1789 O O . LYS A 1 223 ? -19.085 3.705 20.162 1.00 88.81 223 LYS A O 1
ATOM 1794 N N . GLY A 1 224 ? -19.464 5.091 18.433 1.00 82.50 224 GLY A N 1
ATOM 1795 C CA . GLY A 1 224 ? -19.199 6.340 19.164 1.00 82.50 224 GLY A CA 1
ATOM 1796 C C . GLY A 1 224 ? -17.720 6.686 19.372 1.00 82.50 224 GLY A C 1
ATOM 1797 O O . GLY A 1 224 ? -17.428 7.639 20.084 1.00 82.50 224 GLY A O 1
ATOM 1798 N N . VAL A 1 225 ? -16.798 5.936 18.758 1.00 84.06 225 VAL A N 1
ATOM 1799 C CA . VAL A 1 225 ? -15.351 6.219 18.799 1.00 84.06 225 VAL A CA 1
ATOM 1800 C C . VAL A 1 225 ? -14.950 7.303 17.786 1.00 84.06 225 VAL A C 1
ATOM 1802 O O . VAL A 1 225 ? -14.074 8.111 18.086 1.00 84.06 225 VAL A O 1
ATOM 1805 N N . LEU A 1 226 ? -15.604 7.339 16.616 1.00 87.19 226 LEU A N 1
ATOM 1806 C CA . LEU A 1 226 ? -15.415 8.291 15.506 1.00 87.19 226 LEU A CA 1
ATOM 1807 C C . LEU A 1 226 ? -16.771 8.754 14.950 1.00 87.19 226 LEU A C 1
ATOM 1809 O O . LEU A 1 226 ? -17.780 8.028 15.112 1.00 87.19 226 LEU A O 1
#

Mean predicte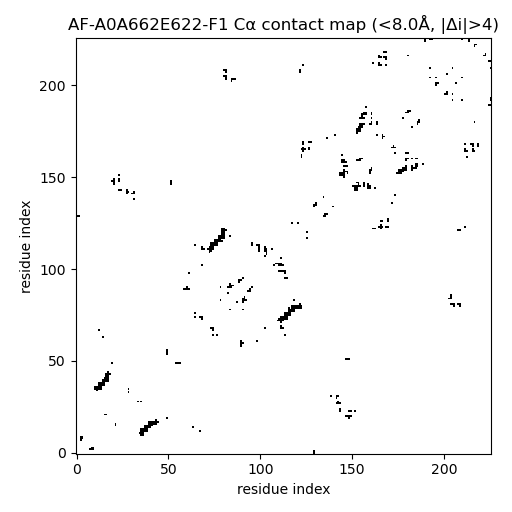d aligned error: 4.46 Å

Sequence (226 aa):
HYAVHLGEDPTAIYFDINSPYREKEIAAIESLEIPVAIKKVDLIMPEDRITPTEQIIRGRNFILAALGAYFGNEVWLGALYGEIHNHMPDKSNKFKDDFNAIAEYVYHAYAARLVYPFEHMTKTEVVSWALENGITPERLMRTNTCYDPVEQRCGRCSTCFKRWTAMINNGIEEEYPIEPHESEAAQSLLSAYQSAIGENDFSHYGKKRIEETKTALGKIGIKGVL